Protein AF-A0A522RAG9-F1 (afdb_monomer)

Mean predicted aligned error: 16.6 Å

Foldseek 3Di:
DVQLLVLVVPDPALVSSQVSCVVQLWAWACDPHLTWTQHLQLDIDDSVVVNPDPPDDPVNVCVRNCVPPNSVNGHHSVVRSVVSPVVNVVVVVVVVVVVLVVVVVVLVVVLVVVVVVLVVVVVVLVVVLVVVVVVLVVVLVVVVVVLVVVLVVVVVVVVVVCVVPPDDDPVNVCCVVVVVVVVVVVVVVVVVVVSVVVSVVVVVVSVVVSVVVVVVSVVVSVVVVVVSVVVSVVSVVVSVVVVVVSVVVVVVVVVVVVCVVPPDDPPPPPPPDPPDDDDPCVVVVCPPVDPPPPVVVVVVPPDDDDDDDDDDDDDDDDDDDDDDDDDDDDDDDDDDDDDDDDDDDDDD

Solvent-accessible surface area (backbone atoms only — not comparable to full-atom values): 20912 Å² total; per-residue (Å²): 99,70,67,57,36,49,39,55,74,71,31,93,44,54,69,54,30,51,50,47,36,45,73,76,42,35,38,74,17,20,62,103,46,69,59,28,32,26,35,54,85,53,49,80,42,55,50,72,80,38,37,87,48,95,85,67,49,71,66,55,57,45,64,54,34,49,78,82,55,43,64,85,80,40,43,44,51,70,54,33,34,50,52,28,49,49,53,47,52,51,50,53,51,49,52,52,50,50,55,49,54,52,54,51,51,52,51,49,54,57,49,50,52,57,50,50,53,54,50,52,53,51,49,54,50,52,51,49,54,51,49,54,51,52,50,53,51,51,51,52,51,49,52,53,50,50,54,53,49,53,52,52,51,51,53,50,51,55,50,50,54,50,63,71,69,50,67,63,70,68,59,41,51,52,26,56,79,71,43,51,52,58,54,54,50,52,51,49,51,53,51,51,53,50,53,49,51,50,53,53,49,53,51,50,51,51,52,51,52,52,50,51,54,48,52,52,52,49,53,53,53,50,53,54,51,51,50,54,52,50,50,54,55,51,49,54,55,50,53,53,51,52,53,51,50,53,52,52,48,50,55,48,51,53,52,50,61,70,41,75,80,45,98,60,76,80,74,78,77,63,80,79,72,72,88,78,73,78,80,70,57,64,70,63,66,54,71,78,61,62,88,81,64,67,73,71,66,67,72,73,76,78,80,80,83,92,83,82,83,88,82,90,81,90,84,78,92,84,84,94,83,84,84,87,82,89,81,82,96,80,87,78,84,93,86,86,88,83,91,85,87,88,90,88,79,93,87,137

pLDDT: mean 80.04, std 19.35, range [36.06, 98.0]

Radius of gyration: 50.01 Å; Cα contacts (8 Å, |Δi|>4): 137; chains: 1; bounding box: 116×69×127 Å

Sequence (348 aa):
MVMVTQAWRQSDNARSFVRALEAMGYVLATGKRPYVLVDMYGMMNALPKMIDDRSVRTNDIRAFLERDFPAEQLPRVEEARALAADLRKAREQFAKAQGQAEAVARLEAMQQRRRAELLAAQEQQRTRHRQERAELERERLAARRAQKAGYLAQVKAVRAARLEARPRGLAAFLGRVTGVSLVIGKLHRHRDARAWRAFAADRQALALAQKQAALSLQRRQEVQGLDAARQLKALGKVEVRERQALEVRRVREQRIIGRSGHDRMPSLTLELKPKGRSASVRRAKDRYRDRSGSEEREEGRGRRSPRGKTRYAEKGTRPAAGVAGRGPARGALEQASRSCRGFCARSG

Second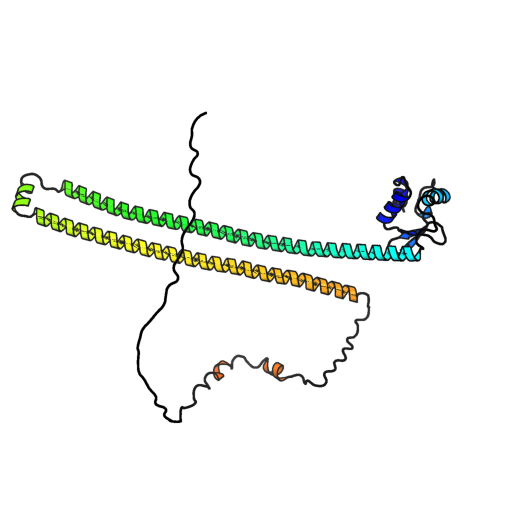ary structure (DSSP, 8-state):
-HHHHHHHHH-SSHHHHHHHHHHHT-EEEBSSSS-EEEPTT--EEEHHHH---TT--HHHHHHHHHTTS-TTTSPBHHHHHHHHHHHHHHHHHHHHHHHHHHHHHHHHHHHHHHHHHHHHHHHHHHHHHHHHHHHHHHHHHHHHHHHHHHHHHHHHHHHHHHHHT---THHHHHHHHTSHHHHHHHHHHHHHHHHHHHHHHHHHHHHHHHHHHHHHHHHHHHHHHHHHHHHHHHHHHHHHHHHHHHHHHHHHHHHHHHHTT-SS-----------S----THHHHTTSS-TTSSSTTTGGGS----------------------------------------------

Structure (mmCIF, N/CA/C/O backbone):
data_AF-A0A522RAG9-F1
#
_entry.id   AF-A0A522RAG9-F1
#
loop_
_atom_site.group_PDB
_atom_site.id
_atom_site.type_symbol
_atom_site.label_atom_id
_atom_site.label_alt_id
_atom_site.label_comp_id
_atom_site.label_asym_id
_atom_site.label_entity_id
_atom_site.label_seq_id
_atom_site.pdbx_PDB_ins_code
_atom_site.Cartn_x
_atom_site.Cartn_y
_atom_site.Cartn_z
_atom_site.occupancy
_atom_site.B_iso_or_equiv
_atom_site.auth_seq_id
_atom_site.auth_comp_id
_atom_site.auth_asym_id
_atom_site.auth_atom_id
_atom_site.pdbx_PDB_model_num
ATOM 1 N N . MET A 1 1 ? 45.458 15.773 -36.860 1.00 54.75 1 MET A N 1
ATOM 2 C CA . MET A 1 1 ? 46.884 15.495 -37.135 1.00 54.75 1 MET A CA 1
ATOM 3 C C . MET A 1 1 ? 47.671 15.245 -35.849 1.00 54.75 1 MET A C 1
ATOM 5 O O . MET A 1 1 ? 48.295 14.206 -35.747 1.00 54.75 1 MET A O 1
ATOM 9 N N . VAL A 1 2 ? 47.491 16.063 -34.803 1.00 64.12 2 VAL A N 1
ATOM 10 C CA . VAL A 1 2 ? 48.167 15.935 -33.487 1.00 64.12 2 VAL A CA 1
ATOM 11 C C . VAL A 1 2 ? 48.023 14.566 -32.780 1.00 64.12 2 VAL A C 1
ATOM 13 O O . VAL A 1 2 ? 48.943 14.139 -32.089 1.00 64.12 2 VAL A O 1
ATOM 16 N N . MET A 1 3 ? 46.909 13.848 -32.964 1.00 78.06 3 MET A N 1
ATOM 17 C CA . MET A 1 3 ? 46.624 12.597 -32.233 1.00 78.06 3 MET A CA 1
ATOM 18 C C . MET A 1 3 ? 47.517 11.410 -32.638 1.00 78.06 3 MET A C 1
ATOM 20 O O . MET A 1 3 ? 47.910 10.620 -31.786 1.00 78.06 3 MET A O 1
ATOM 24 N N . VAL A 1 4 ? 47.882 11.292 -33.922 1.00 82.12 4 VAL A N 1
ATOM 25 C CA . VAL A 1 4 ? 48.755 10.198 -34.396 1.00 82.12 4 VAL A CA 1
ATOM 26 C C . VAL A 1 4 ? 50.199 10.432 -33.951 1.00 82.12 4 VAL A C 1
ATOM 28 O O . VAL A 1 4 ? 50.864 9.497 -33.514 1.00 82.12 4 VAL A O 1
ATOM 31 N N . THR A 1 5 ? 50.649 11.688 -33.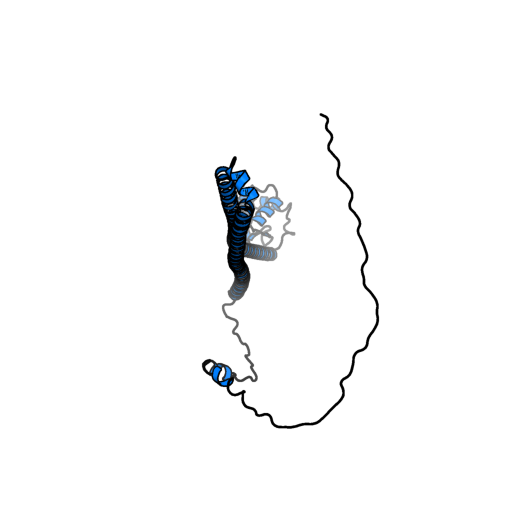958 1.00 84.44 5 THR A N 1
ATOM 32 C CA . THR A 1 5 ? 51.943 12.091 -33.391 1.00 84.44 5 THR A CA 1
ATOM 33 C C . THR A 1 5 ? 52.016 11.814 -31.884 1.00 84.44 5 THR A C 1
ATOM 35 O O . THR A 1 5 ? 53.034 11.335 -31.394 1.00 84.44 5 THR A O 1
ATOM 38 N N . GLN A 1 6 ? 50.938 12.058 -31.128 1.00 84.69 6 GLN A N 1
ATOM 39 C CA . GLN A 1 6 ? 50.891 11.719 -29.698 1.00 84.69 6 GLN A CA 1
ATOM 40 C C . GLN A 1 6 ? 50.952 10.209 -29.455 1.00 84.69 6 GLN A C 1
ATOM 42 O O . GLN A 1 6 ? 51.721 9.774 -28.602 1.00 84.69 6 GLN A O 1
ATOM 47 N N . ALA A 1 7 ? 50.208 9.415 -30.229 1.00 85.94 7 ALA A N 1
ATOM 48 C CA . ALA A 1 7 ? 50.268 7.959 -30.139 1.00 85.94 7 ALA A CA 1
ATOM 49 C C . ALA A 1 7 ? 51.669 7.416 -30.455 1.00 85.94 7 ALA A C 1
ATOM 51 O O . ALA A 1 7 ? 52.112 6.491 -29.787 1.00 85.94 7 ALA A O 1
ATOM 52 N N . TRP A 1 8 ? 52.378 8.027 -31.412 1.00 85.25 8 TRP A N 1
ATOM 53 C CA . TRP A 1 8 ? 53.762 7.683 -31.760 1.00 85.25 8 TRP A CA 1
ATOM 54 C C . TRP A 1 8 ? 54.744 7.974 -30.620 1.00 85.25 8 TRP A C 1
ATOM 56 O O . TRP A 1 8 ? 55.610 7.160 -30.318 1.00 85.25 8 TRP A O 1
ATOM 66 N N . ARG A 1 9 ? 54.591 9.119 -29.944 1.00 85.25 9 ARG A N 1
ATOM 67 C CA . ARG A 1 9 ? 55.452 9.508 -28.813 1.00 85.25 9 ARG A CA 1
ATOM 68 C C . ARG A 1 9 ? 55.192 8.700 -27.540 1.00 85.25 9 ARG A C 1
ATOM 70 O O . ARG A 1 9 ? 56.081 8.602 -26.705 1.00 85.25 9 ARG A O 1
ATOM 77 N N . GLN A 1 10 ? 53.975 8.187 -27.368 1.00 85.44 10 GLN A N 1
ATOM 78 C CA . GLN A 1 10 ? 53.568 7.399 -26.198 1.00 85.44 10 GLN A CA 1
ATOM 79 C C . GLN A 1 10 ? 53.800 5.894 -26.372 1.00 85.44 10 GLN A C 1
ATOM 81 O O . GLN A 1 10 ? 53.692 5.143 -25.406 1.00 85.44 10 GLN A O 1
ATOM 86 N N . SER A 1 11 ? 54.057 5.430 -27.594 1.00 85.44 11 SER A N 1
ATOM 87 C CA . SER A 1 11 ? 54.249 4.015 -27.874 1.00 85.44 11 SER A CA 1
ATOM 88 C C . SER A 1 11 ? 55.714 3.610 -27.756 1.00 85.44 11 SER A C 1
ATOM 90 O O . SER A 1 11 ? 56.528 3.986 -28.594 1.00 85.44 11 SER A O 1
ATOM 92 N N . ASP A 1 12 ? 56.020 2.761 -26.779 1.00 83.25 12 ASP A N 1
ATOM 93 C CA . ASP A 1 12 ? 57.369 2.205 -26.609 1.00 83.25 12 ASP A CA 1
ATOM 94 C C . ASP A 1 12 ? 57.687 1.069 -27.600 1.00 83.25 12 ASP A C 1
ATOM 96 O O . ASP A 1 12 ? 58.850 0.726 -27.809 1.00 83.25 12 ASP A O 1
ATOM 100 N N . ASN A 1 13 ? 56.662 0.452 -28.206 1.00 87.75 13 ASN A N 1
ATOM 101 C CA . ASN A 1 13 ? 56.817 -0.679 -29.119 1.00 87.75 13 ASN A CA 1
ATOM 102 C C . ASN A 1 13 ? 55.814 -0.624 -30.289 1.00 87.75 13 ASN A C 1
ATOM 104 O O . ASN A 1 13 ? 54.735 -0.038 -30.176 1.00 87.75 13 ASN A O 1
ATOM 108 N N . ALA A 1 14 ? 56.119 -1.277 -31.413 1.00 84.62 14 ALA A N 1
ATOM 109 C CA . ALA A 1 14 ? 55.285 -1.209 -32.616 1.00 84.62 14 ALA A CA 1
ATOM 110 C C . ALA A 1 14 ? 53.867 -1.763 -32.383 1.00 84.62 14 ALA A C 1
ATOM 112 O O . ALA A 1 14 ? 52.885 -1.200 -32.868 1.00 84.62 14 ALA A O 1
ATOM 113 N N . ARG A 1 15 ? 53.718 -2.801 -31.552 1.00 86.62 15 ARG A N 1
ATOM 114 C CA . ARG A 1 15 ? 52.398 -3.327 -31.149 1.00 86.62 15 ARG A CA 1
ATOM 115 C C . ARG A 1 15 ? 51.568 -2.353 -30.312 1.00 86.62 15 ARG A C 1
ATOM 117 O O . ARG A 1 15 ? 50.350 -2.312 -30.480 1.00 86.62 15 ARG A O 1
ATOM 124 N N . SER A 1 16 ? 52.184 -1.592 -29.403 1.00 88.44 16 SER A N 1
ATOM 125 C CA . SER A 1 16 ? 51.448 -0.601 -28.604 1.00 88.44 16 SER A CA 1
ATOM 126 C C . SER A 1 16 ? 51.038 0.594 -29.461 1.00 88.44 16 SER A C 1
ATOM 128 O O . SER A 1 16 ? 49.918 1.081 -29.312 1.00 88.44 16 SER A O 1
ATOM 130 N N . PHE A 1 17 ? 51.874 0.977 -30.431 1.00 88.94 17 PHE A N 1
ATOM 131 C CA . PHE A 1 17 ? 51.535 1.983 -31.434 1.00 88.94 17 PHE A CA 1
ATOM 132 C C . PHE A 1 17 ? 50.325 1.570 -32.283 1.00 88.94 17 PHE A C 1
ATOM 134 O O . PHE A 1 17 ? 49.358 2.323 -32.387 1.00 88.94 17 PHE A O 1
ATOM 141 N N . VAL A 1 18 ? 50.325 0.351 -32.837 1.00 89.06 18 VAL A N 1
ATOM 142 C CA . VAL A 1 18 ? 49.204 -0.160 -33.648 1.00 89.06 18 VAL A CA 1
ATOM 143 C C . VAL A 1 18 ? 47.920 -0.270 -32.825 1.00 89.06 18 VAL A C 1
ATOM 145 O O . VAL A 1 18 ? 46.868 0.161 -33.285 1.00 89.06 18 VAL A O 1
ATOM 148 N N . ARG A 1 19 ? 47.992 -0.729 -31.571 1.00 89.25 19 ARG A N 1
ATOM 149 C CA . ARG A 1 19 ? 46.824 -0.741 -30.673 1.00 89.25 19 ARG A CA 1
ATOM 150 C C . ARG A 1 19 ? 46.279 0.654 -30.375 1.00 89.25 19 ARG A C 1
ATOM 152 O O . ARG A 1 19 ? 45.065 0.835 -30.316 1.00 89.25 19 ARG A O 1
ATOM 159 N N . ALA A 1 20 ? 47.152 1.642 -30.188 1.00 89.25 20 ALA A N 1
ATOM 160 C CA . ALA A 1 20 ? 46.732 3.028 -30.012 1.00 89.25 20 ALA A CA 1
ATOM 161 C C . ALA A 1 20 ? 46.053 3.565 -31.286 1.00 89.25 20 ALA A C 1
ATOM 163 O O . ALA A 1 20 ? 45.016 4.224 -31.199 1.00 89.25 20 ALA A O 1
ATOM 164 N N . LEU A 1 21 ? 46.580 3.227 -32.468 1.00 88.06 21 LEU A N 1
ATOM 165 C CA . LEU A 1 21 ? 45.960 3.546 -33.758 1.00 88.06 21 LEU A CA 1
ATOM 166 C C . LEU A 1 21 ? 44.572 2.904 -33.908 1.00 88.06 21 LEU A C 1
ATOM 168 O O . LEU A 1 21 ? 43.622 3.605 -34.258 1.00 88.06 21 LEU A O 1
ATOM 172 N N . GLU A 1 22 ? 44.425 1.623 -33.568 1.00 87.25 22 GLU A N 1
ATOM 173 C CA . GLU A 1 22 ? 43.144 0.901 -33.586 1.00 87.25 22 GLU A CA 1
ATOM 174 C C . GLU A 1 22 ? 42.122 1.508 -32.614 1.00 87.25 22 GLU A C 1
ATOM 176 O O . GLU A 1 22 ? 40.950 1.691 -32.961 1.00 87.25 22 GLU A O 1
ATOM 181 N N . ALA A 1 23 ? 42.559 1.888 -31.408 1.00 85.06 23 ALA A N 1
ATOM 182 C CA . ALA A 1 23 ? 41.713 2.565 -30.428 1.00 85.06 23 ALA A CA 1
ATOM 183 C C . ALA A 1 23 ? 41.183 3.904 -30.972 1.00 85.06 23 ALA A C 1
ATOM 185 O O . ALA A 1 23 ? 39.996 4.208 -30.827 1.00 85.06 23 ALA A O 1
ATOM 186 N N . MET A 1 24 ? 42.034 4.653 -31.679 1.00 84.19 24 MET A N 1
ATOM 187 C CA . MET A 1 24 ? 41.668 5.895 -32.368 1.00 84.19 24 MET A CA 1
ATOM 188 C C . MET A 1 24 ? 40.832 5.679 -33.641 1.00 84.19 24 MET A C 1
ATOM 190 O O . MET A 1 24 ? 40.279 6.643 -34.164 1.00 84.19 24 MET A O 1
ATOM 194 N N . GLY A 1 25 ? 40.684 4.436 -34.114 1.00 82.69 25 GLY A N 1
ATOM 195 C CA . GLY A 1 25 ? 39.875 4.087 -35.284 1.00 82.69 25 GLY A CA 1
ATOM 196 C C . GLY A 1 25 ? 40.638 4.013 -36.609 1.00 82.69 25 GLY A C 1
ATOM 197 O O . GLY A 1 25 ? 40.004 3.970 -37.660 1.00 82.69 25 GLY A O 1
ATOM 198 N N . TYR A 1 26 ? 41.970 3.979 -36.576 1.00 88.81 26 TYR A N 1
ATOM 199 C CA . TYR A 1 26 ? 42.795 3.739 -37.757 1.00 88.81 26 TYR A CA 1
ATOM 200 C C . TYR A 1 26 ? 43.137 2.256 -37.894 1.00 88.81 26 TYR A C 1
ATOM 202 O O . TYR A 1 26 ? 43.456 1.588 -36.914 1.00 88.81 26 TYR A O 1
ATOM 210 N N . VAL A 1 27 ? 43.130 1.761 -39.128 1.00 88.94 27 VAL A N 1
ATOM 211 C CA . VAL A 1 27 ? 43.582 0.412 -39.481 1.00 88.94 27 VAL A CA 1
ATOM 212 C C . VAL A 1 27 ? 44.870 0.528 -40.289 1.00 88.94 27 VAL A C 1
ATOM 214 O O . VAL A 1 27 ? 44.923 1.262 -41.281 1.00 88.94 27 VAL A O 1
ATOM 217 N N . LEU A 1 28 ? 45.916 -0.180 -39.860 1.00 89.94 28 LEU A N 1
ATOM 218 C CA . LEU A 1 28 ? 47.178 -0.254 -40.594 1.00 89.94 28 LEU A CA 1
ATOM 219 C C . LEU A 1 28 ? 47.021 -1.191 -41.799 1.00 89.94 28 LEU A C 1
ATOM 221 O O . LEU A 1 28 ? 46.569 -2.324 -41.655 1.00 89.94 28 LEU A O 1
ATOM 225 N N . ALA A 1 29 ? 47.391 -0.707 -42.981 1.00 88.62 29 ALA A N 1
ATOM 226 C CA . ALA A 1 29 ? 47.208 -1.400 -44.249 1.00 88.62 29 ALA A CA 1
ATOM 227 C C . ALA A 1 29 ? 48.407 -1.209 -45.184 1.00 88.62 29 ALA A C 1
ATOM 229 O O . ALA A 1 29 ? 49.202 -0.275 -45.037 1.00 88.62 29 ALA A O 1
ATOM 230 N N . THR A 1 30 ? 48.491 -2.062 -46.200 1.00 87.81 30 THR A N 1
ATOM 231 C CA . THR A 1 30 ? 49.497 -1.984 -47.269 1.00 87.81 30 THR A CA 1
ATOM 232 C C . THR A 1 30 ? 48.881 -1.527 -48.584 1.00 87.81 30 THR A C 1
ATOM 234 O O . THR A 1 30 ? 47.731 -1.840 -48.895 1.00 87.81 30 THR A O 1
ATOM 237 N N . GLY A 1 31 ? 49.642 -0.768 -49.381 1.00 80.50 31 GLY A N 1
ATOM 238 C CA . GLY A 1 31 ? 49.215 -0.277 -50.695 1.00 80.50 31 GLY A CA 1
ATOM 239 C C . GLY A 1 31 ? 50.399 0.116 -51.582 1.00 80.50 31 GLY A C 1
ATOM 240 O O . GLY A 1 31 ? 51.465 -0.482 -51.502 1.00 80.50 31 GLY A O 1
ATOM 241 N N . LYS A 1 32 ? 50.257 1.175 -52.399 1.00 78.19 32 LYS A N 1
ATOM 242 C CA . LYS A 1 32 ? 51.367 1.719 -53.224 1.00 78.19 32 LYS A CA 1
ATOM 243 C C . LYS A 1 32 ? 52.578 2.168 -52.382 1.00 78.19 32 LYS A C 1
ATOM 245 O O . LYS A 1 32 ? 53.680 2.316 -52.898 1.00 78.19 32 LYS A O 1
ATOM 250 N N . ARG A 1 33 ? 52.360 2.421 -51.089 1.00 78.12 33 ARG A N 1
ATOM 251 C CA . ARG A 1 33 ? 53.387 2.662 -50.069 1.00 78.12 33 ARG A CA 1
ATOM 252 C C . ARG A 1 33 ? 53.306 1.534 -49.027 1.00 78.12 33 ARG A C 1
ATOM 254 O O . ARG A 1 33 ? 52.197 1.057 -48.785 1.00 78.12 33 ARG A O 1
ATOM 261 N N . PRO A 1 34 ? 54.431 1.142 -48.397 1.00 79.12 34 PRO A N 1
ATOM 262 C CA . PRO A 1 34 ? 54.483 -0.034 -47.522 1.00 79.12 34 PRO A CA 1
ATOM 263 C C . PRO A 1 34 ? 53.594 0.087 -46.276 1.00 79.12 34 PRO A C 1
ATOM 265 O O . PRO A 1 34 ? 53.033 -0.911 -45.850 1.00 79.12 34 PRO A O 1
ATOM 268 N N . TYR A 1 35 ? 53.403 1.300 -45.743 1.00 84.75 35 TYR A N 1
ATOM 269 C CA . TYR A 1 35 ? 52.540 1.552 -44.586 1.00 84.75 35 TYR A CA 1
ATOM 270 C C . TYR A 1 35 ? 51.565 2.697 -44.868 1.00 84.75 35 TYR A C 1
ATOM 272 O O . TYR A 1 35 ? 51.965 3.842 -45.113 1.00 84.75 35 TYR A O 1
ATOM 280 N N . VAL A 1 36 ? 50.274 2.378 -44.839 1.00 87.62 36 VAL A N 1
ATOM 281 C CA . VAL A 1 36 ? 49.153 3.297 -45.061 1.00 87.62 36 VAL A CA 1
ATOM 282 C C . VAL A 1 36 ? 48.163 3.140 -43.910 1.00 87.62 36 VAL A C 1
ATOM 284 O O . VAL A 1 36 ? 47.926 2.031 -43.443 1.00 87.62 36 VAL A O 1
ATOM 287 N N . LEU A 1 37 ? 47.576 4.244 -43.453 1.00 88.75 37 LEU A N 1
ATOM 288 C CA . LEU A 1 37 ? 46.480 4.217 -42.490 1.00 88.75 37 LEU A CA 1
ATOM 289 C C . LEU A 1 37 ? 45.154 4.399 -43.217 1.00 88.75 37 LEU A C 1
ATOM 291 O O . LEU A 1 37 ? 44.993 5.328 -44.013 1.00 88.75 37 LEU A O 1
ATOM 295 N N . VAL A 1 38 ? 44.201 3.526 -42.920 1.00 89.62 38 VAL A N 1
ATOM 296 C CA . VAL A 1 38 ? 42.806 3.668 -43.331 1.00 89.62 38 VAL A CA 1
ATOM 297 C C . VAL A 1 38 ? 42.019 4.168 -42.125 1.00 89.62 38 VAL A C 1
ATOM 299 O O . VAL A 1 38 ? 42.027 3.539 -41.073 1.00 89.62 38 VAL A O 1
ATOM 302 N N . ASP A 1 39 ? 41.373 5.321 -42.264 1.00 88.25 39 ASP A N 1
ATOM 303 C CA . ASP A 1 39 ? 40.479 5.878 -41.239 1.00 88.25 39 ASP A CA 1
ATOM 304 C C . ASP A 1 39 ? 39.118 5.146 -41.227 1.00 88.25 39 ASP A C 1
ATOM 306 O O . ASP A 1 39 ? 38.755 4.469 -42.191 1.00 88.25 39 ASP A O 1
ATOM 310 N N . MET A 1 40 ? 38.310 5.347 -40.185 1.00 82.00 40 MET A N 1
ATOM 311 C CA . MET A 1 40 ? 36.951 4.809 -40.017 1.00 82.00 40 MET A CA 1
ATOM 312 C C . MET A 1 40 ? 36.008 5.133 -41.190 1.00 82.00 40 MET A C 1
ATOM 314 O O . MET A 1 40 ? 35.000 4.454 -41.397 1.00 82.00 40 MET A O 1
ATOM 318 N N . TYR A 1 41 ? 36.320 6.184 -41.954 1.00 82.44 41 TYR A N 1
ATOM 319 C CA . TYR A 1 41 ? 35.581 6.614 -43.143 1.00 82.44 41 TYR A CA 1
ATOM 320 C C . TYR A 1 41 ? 36.139 6.040 -44.459 1.00 82.44 41 TYR A C 1
ATOM 322 O O . TYR A 1 41 ? 35.624 6.352 -45.530 1.00 82.44 41 TYR A O 1
ATOM 330 N N . GLY A 1 42 ? 37.180 5.203 -44.405 1.00 81.06 42 GLY A N 1
ATOM 331 C CA . GLY A 1 42 ? 37.802 4.562 -45.571 1.00 81.06 42 GLY A CA 1
ATOM 332 C C . GLY A 1 42 ? 38.824 5.431 -46.316 1.00 81.06 42 GLY A C 1
ATOM 333 O O . GLY A 1 42 ? 39.346 5.022 -47.364 1.00 81.06 42 GLY A O 1
ATOM 334 N N . MET A 1 43 ? 39.128 6.618 -45.784 1.00 86.19 43 MET A N 1
ATOM 335 C CA . MET A 1 43 ? 40.140 7.518 -46.333 1.00 86.19 43 MET A CA 1
ATOM 336 C C . MET A 1 43 ? 41.540 6.969 -46.074 1.00 86.19 43 MET A C 1
ATOM 338 O O . MET A 1 43 ? 41.863 6.565 -44.959 1.00 86.19 43 MET A O 1
ATOM 342 N N . MET A 1 44 ? 42.365 6.963 -47.121 1.00 85.69 44 MET A N 1
ATOM 343 C CA . MET A 1 44 ? 43.757 6.533 -47.042 1.00 85.69 44 MET A CA 1
ATOM 344 C C . MET A 1 44 ? 44.639 7.728 -46.725 1.00 85.69 44 MET A C 1
ATOM 346 O O . MET A 1 44 ? 44.707 8.674 -47.511 1.00 85.69 44 MET A O 1
ATOM 350 N N . ASN A 1 45 ? 45.372 7.646 -45.626 1.00 85.94 45 ASN A N 1
ATOM 351 C CA . ASN A 1 45 ? 46.363 8.636 -45.252 1.00 85.94 45 ASN A CA 1
ATOM 352 C C . ASN A 1 45 ? 47.739 7.976 -45.160 1.00 85.94 45 ASN A C 1
ATOM 354 O O . ASN A 1 45 ? 47.901 6.877 -44.632 1.00 85.94 45 ASN A O 1
ATOM 358 N N . ALA A 1 46 ? 48.754 8.647 -45.701 1.00 84.75 46 ALA A N 1
ATOM 359 C CA . ALA A 1 46 ? 50.125 8.174 -45.578 1.00 84.75 46 ALA A CA 1
ATOM 360 C C . ALA A 1 46 ? 50.610 8.395 -44.140 1.00 84.75 46 ALA A C 1
ATOM 362 O O . ALA A 1 46 ? 50.575 9.525 -43.652 1.00 84.75 46 ALA A O 1
ATOM 363 N N . LEU A 1 47 ? 51.108 7.336 -43.500 1.00 81.44 47 LEU A N 1
ATOM 364 C CA . LEU A 1 47 ? 51.564 7.367 -42.109 1.00 81.44 47 LEU A CA 1
ATOM 365 C C . LEU A 1 47 ? 52.611 8.475 -41.833 1.00 81.44 47 LEU A C 1
ATOM 367 O O . LEU A 1 47 ? 52.402 9.242 -40.895 1.00 81.44 47 LEU A O 1
ATOM 371 N N . PRO A 1 48 ? 53.643 8.693 -42.681 1.00 83.31 48 PRO A N 1
ATOM 372 C CA . PRO A 1 48 ? 54.616 9.770 -42.459 1.00 83.31 48 PRO A CA 1
ATOM 373 C C . PRO A 1 48 ? 54.036 11.184 -42.585 1.00 83.31 48 PRO A C 1
ATOM 375 O O . PRO A 1 48 ? 54.626 12.129 -42.087 1.00 83.31 48 PRO A O 1
ATOM 378 N N . LYS A 1 49 ? 52.893 11.351 -43.266 1.00 82.38 49 LYS A N 1
ATOM 379 C CA . LYS A 1 49 ? 52.225 12.654 -43.399 1.00 82.38 49 LYS A CA 1
ATOM 380 C C . LYS A 1 49 ? 51.376 12.985 -42.169 1.00 82.38 49 LYS A C 1
ATOM 382 O O . LYS A 1 49 ? 50.996 14.130 -42.005 1.00 82.38 49 LYS A O 1
ATOM 387 N N . MET A 1 50 ? 51.032 11.993 -41.348 1.00 80.69 50 MET A N 1
ATOM 388 C CA . MET A 1 50 ? 50.220 12.185 -40.141 1.00 80.69 50 MET A CA 1
ATOM 389 C C . MET A 1 50 ? 51.055 12.381 -38.874 1.00 80.69 50 MET A C 1
ATOM 391 O O . MET A 1 50 ? 50.504 12.794 -37.858 1.00 80.69 50 MET A O 1
ATOM 395 N N . ILE A 1 51 ? 52.349 12.063 -38.936 1.00 83.00 51 ILE A N 1
ATOM 396 C CA . ILE A 1 51 ? 53.306 12.271 -37.854 1.00 83.00 51 ILE A CA 1
ATOM 397 C C . ILE A 1 51 ? 54.013 13.599 -38.137 1.00 83.00 51 ILE A C 1
ATOM 399 O O . ILE A 1 51 ? 54.939 13.663 -38.939 1.00 83.00 51 ILE A O 1
ATOM 403 N N . ASP A 1 52 ? 53.560 14.664 -37.480 1.00 74.31 52 ASP A N 1
ATOM 404 C CA . ASP A 1 52 ? 54.103 16.025 -37.635 1.00 74.31 52 ASP A CA 1
ATOM 405 C C . ASP A 1 52 ? 55.423 16.238 -36.852 1.00 74.31 52 ASP A C 1
ATOM 407 O O . ASP A 1 52 ? 55.686 17.325 -36.337 1.00 74.31 52 ASP A O 1
ATOM 411 N N . ASP A 1 53 ? 56.265 15.206 -36.740 1.00 76.31 53 ASP A N 1
ATOM 412 C CA . ASP A 1 53 ? 57.565 15.282 -36.067 1.00 76.31 53 ASP A CA 1
ATOM 413 C C . ASP A 1 53 ? 58.701 15.392 -37.087 1.00 76.31 53 ASP A C 1
ATOM 415 O O . ASP A 1 53 ? 58.998 14.465 -37.837 1.00 76.31 53 ASP A O 1
ATOM 419 N N . ARG A 1 54 ? 59.391 16.541 -37.082 1.00 67.69 54 ARG A N 1
ATOM 420 C CA . ARG A 1 54 ? 60.497 16.850 -38.011 1.00 67.69 54 ARG A CA 1
ATOM 421 C C . ARG A 1 54 ? 61.707 15.913 -37.853 1.00 67.69 54 ARG A C 1
ATOM 423 O O . ARG A 1 54 ? 62.564 15.874 -38.733 1.00 67.69 54 ARG A O 1
ATOM 430 N N . SER A 1 55 ? 61.783 15.186 -36.739 1.00 71.06 55 SER A N 1
ATOM 431 C CA . SER A 1 55 ? 62.837 14.220 -36.414 1.00 71.06 55 SER A CA 1
ATOM 432 C C . SER A 1 55 ? 62.593 12.820 -36.979 1.00 71.06 55 SER A C 1
ATOM 434 O O . SER A 1 55 ? 63.548 12.057 -37.083 1.00 71.06 55 SER A O 1
ATOM 436 N N . VAL A 1 56 ? 61.359 12.470 -37.353 1.00 76.25 56 VAL A N 1
ATOM 437 C CA . VAL A 1 56 ? 61.002 11.107 -37.763 1.00 76.25 56 VAL A CA 1
ATOM 438 C C . VAL A 1 56 ? 61.050 11.002 -39.283 1.00 76.25 56 VAL A C 1
ATOM 440 O O . VAL A 1 56 ? 60.245 11.611 -39.991 1.00 76.25 56 VAL A O 1
ATOM 443 N N . ARG A 1 57 ? 61.998 10.224 -39.818 1.00 78.69 57 ARG A N 1
ATOM 444 C CA . ARG A 1 57 ? 62.087 9.984 -41.264 1.00 78.69 57 ARG 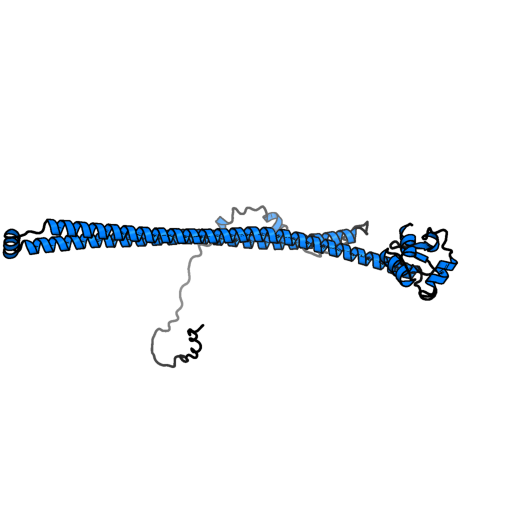A CA 1
ATOM 445 C C . ARG A 1 57 ? 61.273 8.754 -41.653 1.00 78.69 57 ARG A C 1
ATOM 447 O O . ARG A 1 57 ? 61.057 7.834 -40.870 1.00 78.69 57 ARG A O 1
ATOM 454 N N . THR A 1 58 ? 60.869 8.696 -42.922 1.00 78.81 58 THR A N 1
ATOM 455 C CA . THR A 1 58 ? 60.104 7.559 -43.479 1.00 78.81 58 THR A CA 1
ATOM 456 C C . THR A 1 58 ? 60.818 6.210 -43.285 1.00 78.81 58 THR A C 1
ATOM 458 O O . THR A 1 58 ? 60.157 5.187 -43.120 1.00 78.81 58 THR A O 1
ATOM 461 N N . ASN A 1 59 ? 62.155 6.208 -43.269 1.00 80.12 59 ASN A N 1
ATOM 462 C CA . ASN A 1 59 ? 62.962 5.004 -43.052 1.00 80.12 59 ASN A CA 1
ATOM 463 C C . ASN A 1 59 ? 62.898 4.512 -41.600 1.00 80.12 59 ASN A C 1
ATOM 465 O O . ASN A 1 59 ? 62.866 3.306 -41.378 1.00 80.12 59 ASN A O 1
ATOM 469 N N . ASP A 1 60 ? 62.806 5.428 -40.635 1.00 82.38 60 ASP A N 1
ATOM 470 C CA . ASP A 1 60 ? 62.757 5.097 -39.207 1.00 82.38 60 ASP A CA 1
ATOM 471 C C . ASP A 1 60 ? 61.410 4.455 -38.856 1.00 82.38 60 ASP A C 1
ATOM 473 O O . ASP A 1 60 ? 61.352 3.453 -38.149 1.00 82.38 60 ASP A O 1
ATOM 477 N N . ILE A 1 61 ? 60.323 4.967 -39.447 1.00 81.31 61 ILE A N 1
ATOM 478 C CA . ILE A 1 61 ? 58.976 4.385 -39.323 1.00 81.31 61 ILE A CA 1
ATOM 479 C C . ILE A 1 61 ? 58.939 2.974 -39.918 1.00 81.31 61 ILE A C 1
ATOM 481 O O . ILE A 1 61 ? 58.327 2.072 -39.346 1.00 81.31 61 ILE A O 1
ATOM 485 N N . ARG A 1 62 ? 59.605 2.773 -41.061 1.00 82.31 62 ARG A N 1
ATOM 486 C CA . ARG A 1 62 ? 59.696 1.460 -41.701 1.00 82.31 62 ARG A CA 1
ATOM 487 C C . ARG A 1 62 ? 60.473 0.476 -40.830 1.00 82.31 62 ARG A C 1
ATOM 489 O O . ARG A 1 62 ? 59.938 -0.580 -40.532 1.00 82.31 62 ARG A O 1
ATOM 496 N N . ALA A 1 63 ? 61.663 0.848 -40.359 1.00 83.19 63 ALA A N 1
ATOM 497 C CA . ALA A 1 63 ? 62.481 -0.005 -39.497 1.00 83.19 63 ALA A CA 1
ATOM 498 C C . ALA A 1 63 ? 61.787 -0.349 -38.165 1.00 83.19 63 ALA A C 1
ATOM 500 O O . ALA A 1 63 ? 61.959 -1.449 -37.643 1.00 83.19 63 ALA A O 1
ATOM 501 N N . PHE A 1 64 ? 60.985 0.574 -37.627 1.00 84.00 64 PHE A N 1
ATOM 502 C CA . PHE A 1 64 ? 60.212 0.357 -36.406 1.00 84.00 64 PHE A CA 1
ATOM 503 C C . PHE A 1 64 ? 59.063 -0.642 -36.606 1.00 84.00 64 PHE A C 1
ATOM 505 O O . PHE A 1 64 ? 58.892 -1.547 -35.792 1.00 84.00 64 PHE A O 1
ATOM 512 N N . LEU A 1 65 ? 58.295 -0.511 -37.695 1.00 83.12 65 LEU A N 1
ATOM 513 C CA . LEU A 1 65 ? 57.135 -1.368 -37.962 1.00 83.12 65 LEU A CA 1
ATOM 514 C C . LEU A 1 65 ? 57.503 -2.726 -38.567 1.00 83.12 65 LEU A C 1
ATOM 516 O O . LEU A 1 65 ? 56.817 -3.703 -38.295 1.00 83.12 65 LEU A O 1
ATOM 520 N N . GLU A 1 66 ? 58.585 -2.822 -39.337 1.00 83.06 66 GLU A N 1
ATOM 521 C CA . GLU A 1 66 ? 58.992 -4.044 -40.048 1.00 83.06 66 GLU A CA 1
ATOM 522 C C . GLU A 1 66 ? 59.362 -5.200 -39.103 1.00 83.06 66 GLU A C 1
ATOM 524 O O . GLU A 1 66 ? 59.225 -6.361 -39.480 1.00 83.06 66 GLU A O 1
ATOM 529 N N . ARG A 1 67 ? 59.748 -4.899 -37.852 1.00 81.56 67 ARG A N 1
ATOM 530 C CA . ARG A 1 67 ? 60.092 -5.908 -36.830 1.00 81.56 67 ARG A CA 1
ATOM 531 C C . ARG A 1 67 ? 58.888 -6.715 -36.341 1.00 81.56 67 ARG A C 1
ATOM 533 O O . ARG A 1 67 ? 59.033 -7.903 -36.080 1.00 81.56 67 ARG A O 1
ATOM 540 N N . ASP A 1 68 ? 57.728 -6.071 -36.211 1.00 81.56 68 ASP A N 1
ATOM 541 C CA . ASP A 1 68 ? 56.509 -6.679 -35.655 1.00 81.56 68 ASP A CA 1
ATOM 542 C C . ASP A 1 68 ? 55.387 -6.848 -36.695 1.00 81.56 68 ASP A C 1
ATOM 544 O O . ASP A 1 68 ? 54.528 -7.712 -36.529 1.00 81.56 68 ASP A O 1
ATOM 548 N N . PHE A 1 69 ? 55.382 -6.030 -37.753 1.00 82.12 69 PHE A N 1
ATOM 549 C CA . PHE A 1 69 ? 54.364 -5.986 -38.805 1.00 82.12 69 PHE A CA 1
ATOM 550 C C . PHE A 1 69 ? 55.030 -5.865 -40.188 1.00 82.12 69 PHE A C 1
ATOM 552 O O . PHE A 1 69 ? 55.153 -4.758 -40.741 1.00 82.12 69 PHE A O 1
ATOM 559 N N . PRO A 1 70 ? 55.479 -6.991 -40.774 1.00 81.44 70 PRO A N 1
ATOM 560 C CA . PRO A 1 70 ? 56.036 -6.986 -42.117 1.00 81.44 70 PRO A CA 1
ATOM 561 C C . PRO A 1 70 ? 54.950 -6.634 -43.142 1.00 81.44 70 PRO A C 1
ATOM 563 O O . PRO A 1 70 ? 53.785 -7.017 -43.011 1.00 81.44 70 PRO A O 1
ATOM 566 N N . ALA A 1 71 ? 55.343 -5.920 -44.198 1.00 74.62 71 ALA A N 1
ATOM 567 C CA . ALA A 1 71 ? 54.425 -5.419 -45.224 1.00 74.62 71 ALA A CA 1
ATOM 568 C C . ALA A 1 71 ? 53.691 -6.526 -46.012 1.00 74.62 71 ALA A C 1
ATOM 570 O O . ALA A 1 71 ? 52.739 -6.240 -46.726 1.00 74.62 71 ALA A O 1
ATOM 571 N N . GLU A 1 72 ? 54.100 -7.787 -45.891 1.00 77.06 72 GLU A N 1
ATOM 572 C CA . GLU A 1 72 ? 53.439 -8.921 -46.551 1.00 77.06 72 GLU A CA 1
ATOM 573 C C . GLU A 1 72 ? 52.266 -9.492 -45.739 1.00 77.06 72 GLU A C 1
ATOM 575 O O . GLU A 1 72 ? 51.381 -10.125 -46.306 1.00 77.06 72 GLU A O 1
ATOM 580 N N . GLN A 1 73 ? 52.233 -9.254 -44.423 1.00 81.12 73 GLN A N 1
ATOM 581 C CA . GLN A 1 73 ? 51.216 -9.801 -43.510 1.00 81.12 73 GLN A CA 1
ATOM 582 C C . GLN A 1 73 ? 50.085 -8.814 -43.200 1.00 81.12 73 GLN A C 1
ATOM 584 O O . GLN A 1 73 ? 49.101 -9.169 -42.554 1.00 81.12 73 GLN A O 1
ATOM 589 N N . LEU A 1 74 ? 50.229 -7.561 -43.628 1.00 82.94 74 LEU A N 1
ATOM 590 C CA . LEU A 1 74 ? 49.239 -6.518 -43.400 1.00 82.94 74 LEU A CA 1
ATOM 591 C C . LEU A 1 74 ? 48.118 -6.586 -44.449 1.00 82.94 74 LEU A C 1
ATOM 593 O O . LEU A 1 74 ? 48.399 -6.817 -45.629 1.00 82.94 74 LEU A O 1
ATOM 597 N N . PRO A 1 75 ? 46.862 -6.320 -44.047 1.00 85.00 75 PRO A N 1
ATOM 598 C CA . PRO A 1 75 ? 45.721 -6.352 -44.951 1.00 85.00 75 PRO A CA 1
ATOM 599 C C . PRO A 1 75 ? 45.902 -5.342 -46.081 1.00 85.00 75 PRO A C 1
ATOM 601 O O . PRO A 1 75 ? 46.399 -4.223 -45.880 1.00 85.00 75 PRO A O 1
ATOM 604 N N . ARG A 1 76 ? 45.454 -5.719 -47.280 1.00 88.12 76 ARG A N 1
ATOM 605 C CA . ARG A 1 76 ? 45.435 -4.785 -48.412 1.00 88.12 76 ARG A CA 1
ATOM 606 C C . ARG A 1 76 ? 44.481 -3.634 -48.102 1.00 88.12 76 ARG A C 1
ATOM 608 O O . ARG A 1 76 ? 43.521 -3.797 -47.351 1.00 88.12 76 ARG A O 1
ATOM 615 N N . VAL A 1 77 ? 44.695 -2.473 -48.725 1.00 86.38 77 VAL A N 1
ATOM 616 C CA . VAL A 1 77 ? 43.824 -1.291 -48.553 1.00 86.38 77 VAL A CA 1
ATOM 617 C C . VAL A 1 77 ? 42.327 -1.629 -48.620 1.00 86.38 77 VAL A C 1
ATOM 619 O O . VAL A 1 77 ? 41.546 -1.105 -47.831 1.00 86.38 77 VAL A O 1
ATOM 622 N N . GLU A 1 78 ? 41.910 -2.472 -49.565 1.00 84.62 78 GLU A N 1
ATOM 623 C CA . GLU A 1 78 ? 40.497 -2.826 -49.756 1.00 84.62 78 GLU A CA 1
ATOM 624 C C . GLU A 1 78 ? 39.938 -3.656 -48.593 1.00 84.62 78 GLU A C 1
ATOM 626 O O . GLU A 1 78 ? 38.843 -3.374 -48.104 1.00 84.62 78 GLU A O 1
ATOM 631 N N . GLU A 1 79 ? 40.722 -4.603 -48.081 1.00 86.75 79 GLU A N 1
ATOM 632 C CA . GLU A 1 79 ? 40.386 -5.411 -46.905 1.00 86.75 79 GLU A CA 1
ATOM 633 C C . GLU A 1 79 ? 40.352 -4.544 -45.642 1.00 86.75 79 GLU A C 1
ATOM 635 O O . GLU A 1 79 ? 39.405 -4.609 -44.861 1.00 86.75 79 GLU A O 1
ATOM 640 N N . ALA A 1 80 ? 41.327 -3.647 -45.476 1.00 85.62 80 ALA A N 1
ATOM 641 C CA . ALA A 1 80 ? 41.370 -2.704 -44.362 1.00 85.62 80 ALA A CA 1
ATOM 642 C C . ALA A 1 80 ? 40.179 -1.728 -44.372 1.00 85.62 80 ALA A C 1
ATOM 644 O O . ALA A 1 80 ? 39.635 -1.396 -43.318 1.00 85.62 80 ALA A O 1
ATOM 645 N N . ARG A 1 81 ? 39.720 -1.303 -45.557 1.00 88.44 81 ARG A N 1
ATOM 646 C CA . ARG A 1 81 ? 38.486 -0.514 -45.717 1.00 88.44 81 ARG A CA 1
ATOM 647 C C . ARG A 1 81 ? 37.241 -1.304 -45.331 1.00 88.44 81 ARG A C 1
ATOM 649 O O . ARG A 1 81 ? 36.358 -0.738 -44.688 1.00 88.44 81 ARG A O 1
ATOM 656 N N . ALA A 1 82 ? 37.163 -2.582 -45.702 1.00 87.56 82 ALA A N 1
ATOM 657 C CA . ALA A 1 82 ? 36.057 -3.451 -45.307 1.00 87.56 82 ALA A CA 1
ATOM 658 C C . ALA A 1 82 ? 36.013 -3.635 -43.779 1.00 87.56 82 ALA A C 1
ATOM 660 O O . ALA A 1 82 ? 34.970 -3.406 -43.165 1.00 87.56 82 ALA A O 1
ATOM 661 N N . LEU A 1 83 ? 37.162 -3.910 -43.154 1.00 86.06 83 LEU A N 1
ATOM 662 C CA . LEU A 1 83 ? 37.292 -4.019 -41.698 1.00 86.06 83 LEU A CA 1
ATOM 663 C C . LEU A 1 83 ? 36.903 -2.717 -40.983 1.00 86.06 83 LEU A C 1
ATOM 665 O O . LEU A 1 83 ? 36.135 -2.750 -40.022 1.00 86.06 83 LEU A O 1
ATOM 669 N N . ALA A 1 84 ? 37.356 -1.559 -41.473 1.00 86.19 84 ALA A N 1
ATOM 670 C CA . ALA A 1 84 ? 36.976 -0.258 -40.918 1.00 86.19 84 ALA A CA 1
ATOM 671 C C . ALA A 1 84 ? 35.460 -0.001 -41.030 1.00 86.19 84 ALA A C 1
ATOM 673 O O . ALA A 1 84 ? 34.830 0.486 -40.085 1.00 86.19 84 ALA A O 1
ATOM 674 N N . ALA A 1 85 ? 34.848 -0.378 -42.157 1.00 87.06 85 ALA A N 1
ATOM 675 C CA . ALA A 1 85 ? 33.408 -0.260 -42.354 1.00 87.06 85 ALA A CA 1
ATOM 676 C C . ALA A 1 85 ? 32.611 -1.163 -41.397 1.00 87.06 85 ALA A C 1
ATOM 678 O O . ALA A 1 85 ? 31.565 -0.739 -40.896 1.00 87.06 85 ALA A O 1
ATOM 679 N N . ASP A 1 86 ? 33.092 -2.373 -41.117 1.00 87.38 86 ASP A N 1
ATOM 680 C CA . ASP A 1 86 ? 32.439 -3.304 -40.195 1.00 87.38 86 ASP A CA 1
ATOM 681 C C . ASP A 1 86 ? 32.620 -2.894 -38.731 1.00 87.38 86 ASP A C 1
ATOM 683 O O . ASP A 1 86 ? 31.646 -2.906 -37.975 1.00 87.38 86 ASP A O 1
ATOM 687 N N . LEU A 1 87 ? 33.804 -2.402 -38.347 1.00 85.88 87 LEU A N 1
ATOM 688 C CA . LEU A 1 87 ? 34.038 -1.798 -37.030 1.00 85.88 87 LEU A CA 1
ATOM 689 C C . LEU A 1 87 ? 33.119 -0.594 -36.790 1.00 85.88 87 LEU A C 1
ATOM 691 O O . LEU A 1 87 ? 32.554 -0.450 -35.703 1.00 85.88 87 LEU A O 1
ATOM 695 N N . ARG A 1 88 ? 32.905 0.247 -37.808 1.00 85.94 88 ARG A N 1
ATOM 696 C CA . ARG A 1 88 ? 31.948 1.359 -37.735 1.00 85.94 88 ARG A CA 1
ATOM 697 C C . ARG A 1 88 ? 30.521 0.856 -37.520 1.00 85.94 88 ARG A C 1
ATOM 699 O O . ARG A 1 88 ? 29.854 1.316 -36.594 1.00 85.94 88 ARG A O 1
ATOM 706 N N . LYS A 1 89 ? 30.058 -0.106 -38.327 1.00 88.75 89 LYS A N 1
ATOM 707 C CA . LYS A 1 89 ? 28.717 -0.702 -38.165 1.00 88.75 89 LYS A CA 1
ATOM 708 C C . LYS A 1 89 ? 28.546 -1.298 -36.767 1.00 88.75 89 LYS A C 1
ATOM 710 O O . LYS A 1 89 ? 27.509 -1.076 -36.147 1.00 88.75 89 LYS A O 1
ATOM 715 N N . ALA A 1 90 ? 29.553 -2.006 -36.256 1.00 87.31 90 ALA A N 1
ATOM 716 C CA . ALA A 1 90 ? 29.530 -2.598 -34.923 1.00 87.31 90 ALA A CA 1
ATOM 717 C C . ALA A 1 90 ? 29.434 -1.526 -33.822 1.00 87.31 90 ALA A C 1
ATOM 719 O O . ALA A 1 90 ? 28.590 -1.639 -32.934 1.00 87.31 90 ALA A O 1
ATOM 720 N N . ARG A 1 91 ? 30.223 -0.444 -33.910 1.00 86.75 91 ARG A N 1
ATOM 721 C CA . ARG A 1 91 ? 30.161 0.692 -32.969 1.00 86.75 91 ARG A CA 1
ATOM 722 C C . ARG A 1 91 ? 28.804 1.396 -33.003 1.00 86.75 91 ARG A C 1
ATOM 724 O O . ARG A 1 91 ? 28.237 1.682 -31.953 1.00 86.75 91 ARG A O 1
ATOM 731 N N . GLU A 1 92 ? 28.246 1.626 -34.188 1.00 88.06 92 GLU A N 1
ATOM 732 C CA . GLU A 1 92 ? 26.914 2.222 -34.330 1.00 88.06 92 GLU A CA 1
ATOM 733 C C . GLU A 1 92 ? 25.806 1.318 -33.780 1.00 88.06 92 GLU A C 1
ATOM 735 O O . GLU A 1 92 ? 24.878 1.801 -33.131 1.00 88.06 92 GLU A O 1
ATOM 740 N N . GLN A 1 93 ? 25.875 0.008 -34.033 1.00 88.50 93 GLN A N 1
ATOM 741 C CA . GLN A 1 93 ? 24.926 -0.963 -33.486 1.00 88.50 93 GLN A CA 1
ATOM 742 C C . GLN A 1 93 ? 25.011 -1.018 -31.962 1.00 88.50 93 GLN A C 1
ATOM 744 O O . GLN A 1 93 ? 23.975 -1.022 -31.298 1.00 88.50 93 GLN A O 1
ATOM 749 N N . PHE A 1 94 ? 26.224 -0.989 -31.411 1.00 88.94 94 PHE A N 1
ATOM 750 C CA . PHE A 1 94 ? 26.452 -0.956 -29.974 1.00 88.94 94 PHE A CA 1
ATOM 751 C C . PHE A 1 94 ? 25.901 0.326 -29.339 1.00 88.94 94 PHE A C 1
ATOM 753 O O . PHE A 1 94 ? 25.121 0.245 -28.393 1.00 88.94 94 PHE A O 1
ATOM 760 N N . ALA A 1 95 ? 26.191 1.499 -29.909 1.00 89.31 95 ALA A N 1
ATOM 761 C CA . ALA A 1 95 ? 25.645 2.773 -29.435 1.00 89.31 95 ALA A CA 1
ATOM 762 C C . ALA A 1 95 ? 24.104 2.804 -29.502 1.00 89.31 95 ALA A C 1
ATOM 764 O O . ALA A 1 95 ? 23.437 3.248 -28.566 1.00 89.31 95 ALA A O 1
ATOM 765 N N . LYS A 1 96 ? 23.511 2.267 -30.579 1.00 88.56 96 LYS A N 1
ATOM 766 C CA . LYS A 1 96 ? 22.049 2.122 -30.711 1.00 88.56 96 LYS A CA 1
ATOM 767 C C . LYS A 1 96 ? 21.472 1.170 -29.660 1.00 88.56 96 LYS A C 1
ATOM 769 O O . LYS A 1 96 ? 20.413 1.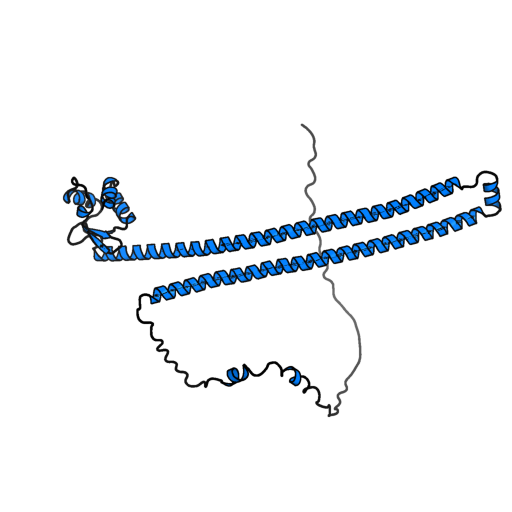459 -29.107 1.00 88.56 96 LYS A O 1
ATOM 774 N N . ALA A 1 97 ? 22.140 0.051 -29.379 1.00 88.44 97 ALA A N 1
ATOM 775 C CA . ALA A 1 97 ? 21.720 -0.902 -28.354 1.00 88.44 97 ALA A CA 1
ATOM 776 C C . ALA A 1 97 ? 21.807 -0.295 -26.944 1.00 88.44 97 ALA A C 1
ATOM 778 O O . ALA A 1 97 ? 20.868 -0.442 -26.162 1.00 88.44 97 ALA A O 1
ATOM 779 N N . GLN A 1 98 ? 22.873 0.453 -26.646 1.00 90.81 98 GLN A N 1
ATOM 780 C CA . GLN A 1 98 ? 23.025 1.184 -25.386 1.00 90.81 98 GLN A CA 1
ATOM 781 C C . GLN A 1 98 ? 21.922 2.231 -25.197 1.00 90.81 98 GLN A C 1
ATOM 783 O O . GLN A 1 98 ? 21.251 2.224 -24.169 1.00 90.81 98 GLN A O 1
ATOM 788 N N . GLY A 1 99 ? 21.643 3.056 -26.212 1.00 89.62 99 GLY A N 1
ATOM 789 C CA . GLY A 1 99 ? 20.560 4.042 -26.140 1.00 89.62 99 GLY A CA 1
ATOM 790 C C . GLY A 1 99 ? 19.179 3.411 -25.905 1.00 89.62 99 GLY A C 1
ATOM 791 O O . GLY A 1 99 ? 18.351 3.964 -25.180 1.00 89.62 99 GLY A O 1
ATOM 792 N N . GLN A 1 100 ? 18.929 2.219 -26.459 1.00 89.19 100 GLN A N 1
ATOM 793 C CA . GLN A 1 100 ? 17.703 1.459 -26.186 1.00 89.19 100 GLN A CA 1
ATOM 794 C C . GLN A 1 100 ? 17.654 0.936 -24.749 1.00 89.19 100 GLN A C 1
ATOM 796 O O . GLN A 1 100 ? 16.612 1.049 -24.101 1.00 89.19 100 GLN A O 1
ATOM 801 N N . ALA A 1 101 ? 18.761 0.385 -24.247 1.00 92.12 101 ALA A N 1
ATOM 802 C CA . ALA A 1 101 ? 18.855 -0.092 -22.872 1.00 92.12 101 ALA A CA 1
ATOM 803 C C . ALA A 1 101 ? 18.613 1.050 -21.873 1.00 92.12 101 ALA A C 1
ATOM 805 O O . ALA A 1 101 ? 17.834 0.895 -20.935 1.00 92.12 101 ALA A O 1
ATOM 806 N N . GLU A 1 102 ? 19.186 2.228 -22.125 1.00 94.62 102 GLU A N 1
ATOM 807 C CA . GLU A 1 102 ? 18.926 3.423 -21.323 1.00 94.62 102 GLU A CA 1
ATOM 808 C C . GLU A 1 102 ? 17.459 3.856 -21.368 1.00 94.62 102 GLU A C 1
ATOM 810 O O . GLU A 1 102 ? 16.893 4.211 -20.335 1.00 94.62 102 GLU A O 1
ATOM 815 N N . ALA A 1 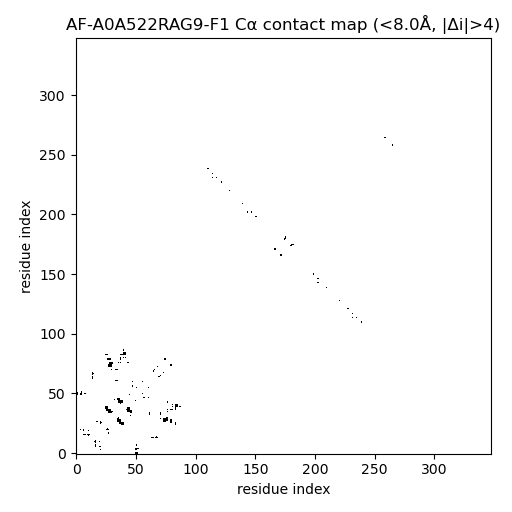103 ? 16.818 3.829 -22.540 1.00 92.06 103 ALA A N 1
ATOM 816 C CA . ALA A 1 103 ? 15.409 4.196 -22.669 1.00 92.06 103 ALA A CA 1
ATOM 817 C C . ALA A 1 103 ? 14.496 3.261 -21.857 1.00 92.06 103 ALA A C 1
ATOM 819 O O . ALA A 1 103 ? 13.574 3.731 -21.185 1.00 92.06 103 ALA A O 1
ATOM 820 N N . VAL A 1 104 ? 14.777 1.954 -21.876 1.00 94.56 104 VAL A N 1
ATOM 821 C CA . VAL A 1 104 ? 14.065 0.963 -21.056 1.00 94.56 104 VAL A CA 1
ATOM 822 C C . VAL A 1 104 ? 14.334 1.202 -19.571 1.00 94.56 104 VAL A C 1
ATOM 824 O O . VAL A 1 104 ? 13.382 1.303 -18.803 1.00 94.56 104 VAL A O 1
ATOM 827 N N . ALA A 1 105 ? 15.592 1.392 -19.170 1.00 95.31 105 ALA A N 1
ATOM 828 C CA . ALA A 1 105 ? 15.956 1.641 -17.775 1.00 95.31 105 ALA A CA 1
ATOM 829 C C . ALA A 1 105 ? 15.291 2.911 -17.215 1.00 95.31 105 ALA A C 1
ATOM 831 O O . ALA A 1 105 ? 14.769 2.909 -16.099 1.00 95.31 105 ALA A O 1
ATOM 832 N N . ARG A 1 106 ? 15.236 3.993 -18.005 1.00 96.31 106 ARG A N 1
ATOM 833 C CA . ARG A 1 106 ? 14.530 5.231 -17.634 1.00 96.31 106 ARG A CA 1
ATOM 834 C C . ARG A 1 106 ? 13.035 4.982 -17.435 1.00 96.31 106 ARG A C 1
ATOM 836 O O . ARG A 1 106 ? 12.460 5.464 -16.460 1.00 96.31 106 ARG A O 1
ATOM 843 N N . LEU A 1 107 ? 12.407 4.223 -18.334 1.00 96.31 107 LEU A N 1
ATOM 844 C CA . LEU A 1 107 ? 10.994 3.860 -18.225 1.00 96.31 107 LEU A CA 1
ATOM 845 C C . LEU A 1 107 ? 10.734 3.014 -16.973 1.00 96.31 107 LEU A C 1
ATOM 847 O O . LEU A 1 107 ? 9.810 3.313 -16.218 1.00 96.31 107 LEU A O 1
ATOM 851 N N . GLU A 1 108 ? 11.573 2.019 -16.698 1.00 96.06 108 GLU A N 1
ATOM 852 C CA . GLU A 1 108 ? 11.459 1.180 -15.505 1.00 96.06 108 GLU A CA 1
ATOM 853 C C . GLU A 1 108 ? 11.647 1.974 -14.213 1.00 96.06 108 GLU A C 1
ATOM 855 O O . GLU A 1 108 ? 10.855 1.804 -13.288 1.00 96.06 108 GLU A O 1
ATOM 860 N N . ALA A 1 109 ? 12.602 2.904 -14.157 1.00 97.25 109 ALA A N 1
ATOM 861 C CA . ALA A 1 109 ? 12.782 3.782 -13.003 1.00 97.25 109 ALA A CA 1
ATOM 862 C C . ALA A 1 109 ? 11.527 4.633 -12.728 1.00 97.25 109 ALA A C 1
ATOM 864 O O . ALA A 1 109 ? 11.089 4.759 -11.583 1.00 97.25 109 ALA A O 1
ATOM 865 N N . MET A 1 110 ? 10.891 5.173 -13.774 1.00 96.56 110 MET A N 1
ATOM 866 C CA . MET A 1 110 ? 9.638 5.928 -13.641 1.00 96.56 110 MET A CA 1
ATOM 867 C C . MET A 1 110 ? 8.453 5.044 -13.223 1.00 96.56 110 MET A C 1
ATOM 869 O O . MET A 1 110 ? 7.568 5.494 -12.494 1.00 96.56 110 MET A O 1
ATOM 873 N N . GLN A 1 111 ? 8.410 3.785 -13.668 1.00 96.81 111 GLN A N 1
ATOM 874 C CA . GLN A 1 111 ? 7.412 2.803 -13.223 1.00 96.81 111 GLN A CA 1
ATOM 875 C C . GLN A 1 111 ? 7.616 2.432 -11.749 1.00 96.81 111 GLN A C 1
ATOM 877 O O . GLN A 1 111 ? 6.672 2.476 -10.963 1.00 96.81 111 GLN A O 1
ATOM 882 N N . GLN A 1 112 ? 8.856 2.154 -11.343 1.00 96.31 112 GLN A N 1
ATOM 883 C CA . GLN A 1 112 ? 9.205 1.823 -9.962 1.00 96.31 112 GLN A CA 1
ATOM 884 C C . GLN A 1 112 ? 8.856 2.950 -8.991 1.00 96.31 112 GLN A C 1
ATOM 886 O O . GLN A 1 112 ? 8.284 2.668 -7.942 1.00 96.31 112 GLN A O 1
ATOM 891 N N . ARG A 1 113 ? 9.115 4.215 -9.350 1.00 97.12 113 ARG A N 1
ATOM 892 C CA . ARG A 1 113 ? 8.726 5.375 -8.528 1.00 97.12 113 ARG A CA 1
ATOM 893 C C . ARG A 1 113 ? 7.216 5.425 -8.289 1.00 97.12 113 ARG A C 1
ATOM 895 O O . ARG A 1 113 ? 6.784 5.422 -7.141 1.00 97.12 113 ARG A O 1
ATOM 902 N N . ARG A 1 114 ? 6.412 5.344 -9.356 1.00 96.00 114 ARG A N 1
ATOM 903 C CA . ARG A 1 114 ? 4.938 5.329 -9.260 1.00 96.00 114 ARG A CA 1
ATOM 904 C C . ARG A 1 114 ? 4.413 4.143 -8.443 1.00 96.00 114 ARG A C 1
ATOM 906 O O . ARG A 1 114 ? 3.479 4.293 -7.659 1.00 96.00 114 ARG A O 1
ATOM 913 N N . ARG A 1 115 ? 5.013 2.956 -8.601 1.00 96.12 115 ARG A N 1
ATOM 914 C CA . ARG A 1 115 ? 4.684 1.774 -7.785 1.00 96.12 115 ARG A CA 1
ATOM 915 C C . ARG A 1 115 ? 5.015 1.994 -6.315 1.00 96.12 115 ARG A C 1
ATOM 917 O O . ARG A 1 115 ? 4.186 1.681 -5.468 1.00 96.12 115 ARG A O 1
ATOM 924 N N . ALA A 1 116 ? 6.203 2.512 -6.020 1.00 97.00 116 ALA A N 1
ATOM 925 C CA . ALA A 1 116 ? 6.656 2.757 -4.657 1.00 97.00 116 ALA A CA 1
ATOM 926 C C . ALA A 1 116 ? 5.738 3.752 -3.937 1.00 97.00 116 ALA A C 1
ATOM 928 O O . ALA A 1 116 ? 5.342 3.494 -2.805 1.00 97.00 116 ALA A O 1
ATOM 929 N N . GLU A 1 117 ? 5.322 4.825 -4.612 1.00 96.56 117 GLU A N 1
ATOM 930 C CA . GLU A 1 117 ? 4.362 5.801 -4.080 1.00 96.56 117 GLU A CA 1
ATOM 931 C C . GLU A 1 117 ? 3.017 5.151 -3.720 1.00 96.56 117 GLU A C 1
ATOM 933 O O . GLU A 1 117 ? 2.511 5.338 -2.611 1.00 96.56 117 GLU A O 1
ATOM 938 N N . LEU A 1 118 ? 2.452 4.333 -4.616 1.00 96.31 118 LEU A N 1
ATOM 939 C CA . LEU A 1 118 ? 1.185 3.641 -4.353 1.00 96.31 118 LEU A CA 1
ATOM 940 C C . LEU A 1 118 ? 1.300 2.584 -3.249 1.00 96.31 118 LEU A C 1
ATOM 942 O O . LEU A 1 118 ? 0.380 2.437 -2.443 1.00 96.31 118 LEU A O 1
ATOM 946 N N . LEU A 1 119 ? 2.411 1.848 -3.192 1.00 96.44 119 LEU A N 1
ATOM 947 C CA . LEU A 1 119 ? 2.660 0.870 -2.131 1.00 96.44 119 LEU A CA 1
ATOM 948 C C . LEU A 1 119 ? 2.829 1.558 -0.775 1.00 96.44 119 LEU A C 1
ATOM 950 O O . LEU A 1 119 ? 2.207 1.136 0.197 1.00 96.44 119 LEU A O 1
ATOM 954 N N . ALA A 1 120 ? 3.578 2.661 -0.718 1.00 97.00 120 ALA A N 1
ATOM 955 C CA . ALA A 1 120 ? 3.723 3.461 0.493 1.00 97.00 120 ALA A CA 1
ATOM 956 C C . ALA A 1 120 ? 2.367 4.007 0.970 1.00 97.00 120 ALA A C 1
ATOM 958 O O . ALA A 1 120 ? 2.040 3.907 2.153 1.00 97.00 120 ALA A O 1
ATOM 959 N N . ALA A 1 121 ? 1.529 4.509 0.056 1.00 95.50 121 ALA A N 1
ATOM 960 C CA . ALA A 1 121 ? 0.171 4.940 0.385 1.00 95.50 121 ALA A CA 1
ATOM 961 C C . ALA A 1 121 ? -0.687 3.783 0.936 1.00 95.50 121 ALA A C 1
ATOM 963 O O . ALA A 1 121 ? -1.403 3.953 1.925 1.00 95.50 121 ALA A O 1
ATOM 964 N N . GLN A 1 122 ? -0.577 2.582 0.355 1.00 96.25 122 GLN A N 1
ATOM 965 C CA . GLN A 1 122 ? -1.272 1.388 0.844 1.00 96.25 122 GLN A CA 1
ATOM 966 C C . GLN A 1 122 ? -0.809 0.987 2.253 1.00 96.25 122 GLN A C 1
ATOM 968 O O . GLN A 1 122 ? -1.628 0.611 3.095 1.00 96.25 122 GLN A O 1
ATOM 973 N N . GLU A 1 123 ? 0.491 1.053 2.529 1.00 96.31 123 GLU A N 1
ATOM 974 C CA . GLU A 1 123 ? 1.040 0.764 3.853 1.00 96.31 123 GLU A CA 1
ATOM 975 C C . GLU A 1 123 ? 0.572 1.783 4.890 1.00 96.31 123 GLU A C 1
ATOM 977 O O . GLU A 1 123 ? 0.087 1.383 5.950 1.00 96.31 123 GLU A O 1
ATOM 982 N N . GLN A 1 124 ? 0.610 3.076 4.562 1.00 96.69 124 GLN A N 1
ATOM 983 C CA . GLN A 1 124 ? 0.067 4.137 5.414 1.00 96.69 124 GLN A CA 1
ATOM 984 C C . GLN A 1 124 ? -1.426 3.941 5.694 1.00 96.69 124 GLN A C 1
ATOM 986 O O . GLN A 1 124 ? -1.903 4.162 6.805 1.00 96.69 124 GLN A O 1
ATOM 991 N N . GLN A 1 125 ? -2.192 3.490 4.707 1.00 96.62 125 GLN A N 1
ATOM 992 C CA . GLN A 1 125 ? -3.602 3.195 4.911 1.00 96.62 125 GLN A CA 1
ATOM 993 C C . GLN A 1 125 ? -3.800 1.992 5.849 1.00 96.62 125 GLN A C 1
ATOM 995 O O . GLN A 1 125 ? -4.653 2.028 6.735 1.00 96.62 125 GLN A O 1
ATOM 1000 N N . ARG A 1 126 ? -2.977 0.943 5.721 1.00 95.94 126 ARG A N 1
ATOM 1001 C CA . ARG A 1 126 ? -3.007 -0.219 6.626 1.00 95.94 126 ARG A CA 1
ATOM 1002 C C . ARG A 1 126 ? -2.618 0.149 8.055 1.00 95.94 126 ARG A C 1
ATOM 1004 O O . ARG A 1 126 ? -3.199 -0.401 8.991 1.00 95.94 126 ARG A O 1
ATOM 1011 N N . THR A 1 127 ? -1.648 1.042 8.250 1.00 97.56 127 THR A N 1
ATOM 1012 C CA . THR A 1 127 ? -1.276 1.509 9.593 1.00 97.56 127 THR A CA 1
ATOM 1013 C C . THR A 1 127 ? -2.403 2.322 10.219 1.00 97.56 127 THR A C 1
ATOM 1015 O O . THR A 1 127 ? -2.760 2.037 11.362 1.00 97.56 127 THR A O 1
ATOM 1018 N N . ARG A 1 128 ? -3.052 3.214 9.457 1.00 97.31 128 ARG A N 1
ATOM 1019 C CA . ARG A 1 128 ? -4.267 3.926 9.895 1.00 97.31 128 ARG A CA 1
ATOM 1020 C C . ARG A 1 128 ? -5.381 2.957 10.294 1.00 97.31 128 ARG A C 1
ATOM 1022 O O . ARG A 1 128 ? -5.894 3.046 11.401 1.00 97.31 128 ARG A O 1
ATOM 1029 N N . HIS A 1 129 ? -5.677 1.944 9.474 1.00 97.75 129 HIS A N 1
ATOM 1030 C CA . HIS A 1 129 ? -6.688 0.925 9.809 1.00 97.75 129 HIS A CA 1
ATOM 1031 C C . HIS A 1 129 ? -6.373 0.169 11.103 1.00 97.75 129 HIS A C 1
ATOM 1033 O O . HIS A 1 129 ? -7.286 -0.183 11.852 1.00 97.75 129 HIS A O 1
ATOM 1039 N N . ARG A 1 130 ? -5.092 -0.115 11.374 1.00 97.50 130 ARG A N 1
ATOM 1040 C CA . ARG A 1 130 ? -4.659 -0.751 12.631 1.00 97.50 130 ARG A CA 1
ATOM 1041 C C . ARG A 1 130 ? -4.860 0.179 13.826 1.00 97.50 130 ARG A C 1
ATOM 1043 O O . ARG A 1 130 ? -5.324 -0.293 14.861 1.00 97.50 130 ARG A O 1
ATOM 1050 N N . GLN A 1 131 ? -4.532 1.461 13.678 1.00 97.94 131 GLN A N 1
ATOM 1051 C CA . GLN A 1 131 ? -4.725 2.479 14.713 1.00 97.94 131 GLN A CA 1
ATOM 1052 C C . GLN A 1 131 ? -6.213 2.651 15.038 1.00 97.94 131 GLN A C 1
ATOM 1054 O O . GLN A 1 131 ? -6.591 2.461 16.188 1.00 97.94 131 GLN A O 1
ATOM 1059 N N . GLU A 1 132 ? -7.064 2.832 14.026 1.00 97.56 132 GLU A N 1
ATOM 1060 C CA . GLU A 1 132 ? -8.523 2.947 14.184 1.00 97.56 132 GLU A CA 1
ATOM 1061 C C . GLU A 1 132 ? -9.128 1.736 14.912 1.00 97.56 132 GLU A C 1
ATOM 1063 O O . GLU A 1 132 ? -9.976 1.873 15.793 1.00 97.56 132 GLU A O 1
ATOM 1068 N N . ARG A 1 133 ? -8.684 0.516 14.574 1.00 97.25 133 ARG A N 1
ATOM 1069 C CA . ARG A 1 133 ? -9.136 -0.706 15.263 1.00 97.25 133 ARG A CA 1
ATOM 1070 C C . ARG A 1 133 ? -8.703 -0.721 16.726 1.00 97.25 133 ARG A C 1
ATOM 1072 O O . ARG A 1 133 ? -9.486 -1.117 17.586 1.00 97.25 133 ARG A O 1
ATOM 1079 N N . ALA A 1 134 ? -7.466 -0.319 17.007 1.00 97.81 134 ALA A N 1
ATOM 1080 C CA . ALA A 1 134 ? -6.949 -0.261 18.368 1.00 97.81 134 ALA A CA 1
ATOM 1081 C C . ALA A 1 134 ? -7.677 0.802 19.206 1.00 97.81 134 ALA A C 1
ATOM 1083 O O . ALA A 1 134 ? -7.994 0.549 20.368 1.00 97.81 134 ALA A O 1
ATOM 1084 N N . GLU A 1 135 ? -7.972 1.961 18.622 1.00 97.88 135 GLU A N 1
ATOM 1085 C CA . GLU A 1 135 ? -8.756 3.032 19.241 1.00 97.88 135 GLU A CA 1
ATOM 1086 C C . GLU A 1 135 ? -10.175 2.562 19.559 1.00 97.88 135 GLU A C 1
ATOM 1088 O O . GLU A 1 135 ? -10.594 2.626 20.716 1.00 97.88 135 GLU A O 1
ATOM 1093 N N . LEU A 1 136 ? -10.860 1.953 18.589 1.00 97.56 136 LEU A N 1
ATOM 1094 C CA . LEU A 1 136 ? -12.204 1.417 18.791 1.00 97.56 136 LEU A CA 1
ATOM 1095 C C . LEU A 1 136 ? -12.243 0.350 19.899 1.00 97.56 136 LEU A C 1
ATOM 1097 O O . LEU A 1 136 ? -13.178 0.310 20.698 1.00 97.56 136 LEU A O 1
ATOM 1101 N N . GLU A 1 137 ? -11.232 -0.517 19.994 1.00 97.12 137 GLU A N 1
ATOM 1102 C CA . GLU A 1 137 ? -11.135 -1.489 21.093 1.00 97.12 137 GLU A CA 1
ATOM 1103 C C . GLU A 1 137 ? -10.892 -0.824 22.455 1.00 97.12 137 GLU A C 1
ATOM 1105 O O . GLU A 1 137 ? -11.494 -1.225 23.457 1.00 97.12 137 GLU A O 1
ATOM 1110 N N . ARG A 1 138 ? -10.066 0.227 22.513 1.00 97.75 138 ARG A N 1
ATOM 1111 C CA . ARG A 1 138 ? -9.857 1.006 23.745 1.00 97.75 138 ARG A CA 1
ATOM 1112 C C . ARG A 1 138 ? -11.157 1.657 24.208 1.00 97.75 138 ARG A C 1
ATOM 1114 O O . ARG A 1 138 ? -11.509 1.523 25.380 1.00 97.75 138 ARG A O 1
ATOM 1121 N N . GLU A 1 139 ? -11.901 2.276 23.297 1.00 97.00 139 GLU A N 1
ATOM 1122 C CA . GLU A 1 139 ? -13.211 2.871 23.579 1.00 97.00 139 GLU A CA 1
ATOM 1123 C C . GLU A 1 139 ? -14.216 1.823 24.069 1.00 97.00 139 GLU A C 1
ATOM 1125 O O . GLU A 1 139 ? -14.901 2.026 25.074 1.00 97.00 139 GLU A O 1
ATOM 1130 N N . ARG A 1 140 ? -14.263 0.648 23.426 1.00 97.00 140 ARG A N 1
ATOM 1131 C CA . ARG A 1 140 ? -15.126 -0.470 23.847 1.00 97.00 140 ARG A CA 1
ATOM 1132 C C . ARG A 1 140 ? -14.835 -0.923 25.265 1.00 97.00 140 ARG A C 1
ATOM 1134 O O . ARG A 1 140 ? -15.766 -1.159 26.043 1.00 97.00 140 ARG A O 1
ATOM 1141 N N . LEU A 1 141 ? -13.557 -1.086 25.594 1.00 97.81 141 LEU A N 1
ATOM 1142 C CA . LEU A 1 141 ? -13.118 -1.487 26.925 1.00 97.81 141 LEU A CA 1
ATOM 1143 C C . LEU A 1 141 ? -13.433 -0.403 27.957 1.00 97.81 141 LEU A C 1
ATOM 1145 O O . LEU A 1 141 ? -13.942 -0.733 29.030 1.00 97.81 141 LEU A O 1
ATOM 1149 N N . ALA A 1 142 ? -13.191 0.868 27.632 1.00 97.94 142 ALA A N 1
ATOM 1150 C CA . ALA A 1 142 ? -13.514 2.001 28.493 1.00 97.94 142 ALA A CA 1
ATOM 1151 C C . ALA A 1 142 ? -15.021 2.079 28.779 1.00 97.94 142 ALA A C 1
ATOM 1153 O O . ALA A 1 142 ? -15.414 2.119 29.944 1.00 97.94 142 ALA A O 1
ATOM 1154 N N . ALA A 1 143 ? -15.868 1.969 27.751 1.00 96.88 143 ALA A N 1
ATOM 1155 C CA . ALA A 1 143 ? -17.323 1.974 27.896 1.00 96.88 143 ALA A CA 1
ATOM 1156 C C . ALA A 1 143 ? -17.820 0.822 28.789 1.00 96.88 143 ALA A C 1
ATOM 1158 O O . ALA A 1 143 ? -18.624 1.030 29.697 1.00 96.88 143 ALA A O 1
ATOM 1159 N N . ARG A 1 144 ? -17.287 -0.395 28.602 1.00 96.62 144 ARG A N 1
ATOM 1160 C CA . ARG A 1 144 ? -17.625 -1.554 29.451 1.00 96.62 144 ARG A CA 1
ATOM 1161 C C . ARG A 1 144 ? -17.186 -1.354 30.902 1.00 96.62 144 ARG A C 1
ATOM 1163 O O . ARG A 1 144 ? -17.915 -1.730 31.821 1.00 96.62 144 ARG A O 1
ATOM 1170 N N . ARG A 1 145 ? -15.996 -0.784 31.120 1.00 97.62 145 ARG A N 1
ATOM 1171 C CA . ARG A 1 145 ? -15.483 -0.468 32.462 1.00 97.62 145 ARG A CA 1
ATOM 1172 C C . ARG A 1 145 ? -16.348 0.588 33.141 1.00 97.62 145 ARG A C 1
ATOM 1174 O O . ARG A 1 145 ? -16.741 0.362 34.280 1.00 97.62 145 ARG A O 1
ATOM 1181 N N . ALA A 1 146 ? -16.691 1.667 32.440 1.00 97.19 146 ALA A N 1
ATOM 1182 C CA . ALA A 1 146 ? -17.549 2.733 32.946 1.00 97.19 146 ALA A CA 1
ATOM 1183 C C . ALA A 1 146 ? -18.939 2.206 33.324 1.00 97.19 146 ALA A C 1
ATOM 1185 O O . ALA A 1 146 ? -19.399 2.433 34.441 1.00 97.19 146 ALA A O 1
ATOM 1186 N N . GLN A 1 147 ? -19.563 1.405 32.455 1.00 96.12 147 GLN A N 1
ATOM 1187 C CA . GLN A 1 147 ? -20.868 0.800 32.725 1.00 96.12 147 GLN A CA 1
ATOM 1188 C C . GLN A 1 147 ? -20.836 -0.108 33.965 1.00 96.12 147 GLN A C 1
ATOM 1190 O O . GLN A 1 147 ? -21.688 -0.008 34.850 1.00 96.12 147 GLN A O 1
ATOM 1195 N N . LYS A 1 148 ? -19.825 -0.983 34.064 1.00 96.56 148 LYS A N 1
ATOM 1196 C CA . LYS A 1 148 ? -19.642 -1.860 35.230 1.00 96.56 148 LYS A CA 1
ATOM 1197 C C . LYS A 1 148 ? -19.371 -1.051 36.501 1.00 96.56 148 LYS A C 1
ATOM 1199 O O . LYS A 1 148 ? -19.922 -1.378 37.548 1.00 96.56 148 LYS A O 1
ATOM 1204 N N . ALA A 1 149 ? -18.533 -0.019 36.421 1.00 97.50 149 ALA A N 1
ATOM 1205 C CA . ALA A 1 149 ? -18.210 0.849 37.548 1.00 97.50 149 ALA A CA 1
ATOM 1206 C C . ALA A 1 149 ? -19.452 1.596 38.055 1.00 97.50 149 ALA A C 1
ATOM 1208 O O . ALA A 1 149 ? -19.701 1.583 39.258 1.00 97.50 149 ALA A O 1
ATOM 1209 N N . GLY A 1 150 ? -20.269 2.146 37.151 1.00 96.56 150 GLY A N 1
ATOM 1210 C CA . GLY A 1 150 ? -21.531 2.806 37.487 1.00 96.56 150 GLY A CA 1
ATOM 1211 C C . GLY A 1 150 ? -22.500 1.876 38.216 1.00 96.56 150 GLY A C 1
ATOM 1212 O O . GLY A 1 150 ? -22.990 2.216 39.292 1.00 96.56 150 GLY A O 1
ATOM 1213 N N . TYR A 1 151 ? -22.699 0.655 37.707 1.00 96.19 151 TYR A N 1
ATOM 1214 C CA . TYR A 1 151 ? -23.534 -0.345 38.380 1.00 96.19 151 TYR A CA 1
ATOM 1215 C C . TYR A 1 151 ? -22.998 -0.718 39.770 1.00 96.19 151 TYR A C 1
ATOM 1217 O O . TYR A 1 151 ? -23.746 -0.750 40.746 1.00 96.19 151 TYR A O 1
ATOM 1225 N N . LEU A 1 152 ? -21.691 -0.966 39.896 1.00 97.12 152 LEU A N 1
ATOM 1226 C CA . LEU A 1 152 ? -21.086 -1.298 41.188 1.00 97.12 152 LEU A CA 1
ATOM 1227 C C . LEU A 1 152 ? -21.186 -0.142 42.192 1.00 97.12 152 LEU A C 1
ATOM 1229 O O . LEU A 1 152 ? -21.396 -0.399 43.377 1.00 97.12 152 LEU A O 1
ATOM 1233 N N . ALA A 1 153 ? -21.064 1.109 41.743 1.00 97.38 153 ALA A N 1
ATOM 1234 C CA . ALA A 1 153 ? -21.255 2.287 42.583 1.00 97.38 153 ALA A CA 1
ATOM 1235 C C . ALA A 1 153 ? -22.702 2.384 43.092 1.00 97.38 153 ALA A C 1
ATOM 1237 O O . ALA A 1 153 ? -22.910 2.549 44.294 1.00 97.38 153 A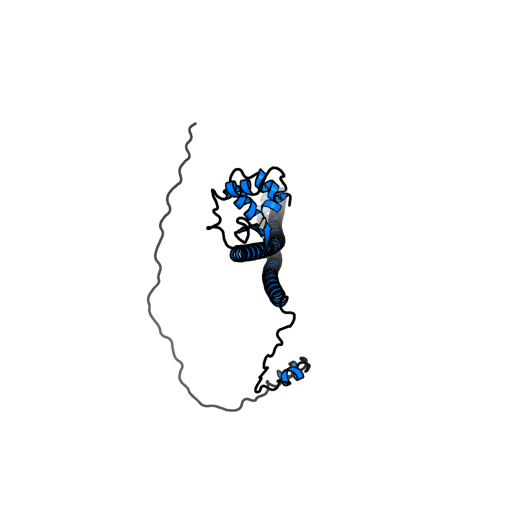LA A O 1
ATOM 1238 N N . GLN A 1 154 ? -23.694 2.170 42.220 1.00 95.81 154 GLN A N 1
ATOM 1239 C CA . GLN A 1 154 ? -25.109 2.124 42.610 1.00 95.81 154 GLN A CA 1
ATOM 1240 C C . GLN A 1 154 ? -25.378 1.018 43.639 1.00 95.81 154 GLN A C 1
ATOM 1242 O O . GLN A 1 154 ? -26.000 1.265 44.671 1.00 95.81 154 GLN A O 1
ATOM 1247 N N . VAL A 1 155 ? -24.857 -0.192 43.413 1.00 96.00 155 VAL A N 1
ATOM 1248 C CA . VAL A 1 155 ? -25.006 -1.313 44.357 1.00 96.00 155 VAL A CA 1
ATOM 1249 C C . VAL A 1 155 ? -24.370 -0.990 45.711 1.00 96.00 155 VAL A C 1
ATOM 1251 O O . VAL A 1 155 ? -24.951 -1.310 46.749 1.00 96.00 155 VAL A O 1
ATOM 1254 N N . LYS A 1 156 ? -23.194 -0.350 45.730 1.00 97.25 156 LYS A N 1
ATOM 1255 C CA . LYS A 1 156 ? -22.539 0.089 46.972 1.00 97.25 156 LYS A CA 1
ATOM 1256 C C . LYS A 1 156 ? -23.372 1.137 47.713 1.00 97.25 156 LYS A C 1
ATOM 1258 O O . LYS A 1 156 ? -23.590 0.966 48.908 1.00 97.25 156 LYS A O 1
ATOM 1263 N N . ALA A 1 157 ? -23.888 2.149 47.016 1.00 96.81 157 ALA A N 1
ATOM 1264 C CA . ALA A 1 157 ? -24.732 3.189 47.608 1.00 96.81 157 ALA A CA 1
ATOM 1265 C C . ALA A 1 157 ? -26.020 2.606 48.209 1.00 96.81 157 ALA A C 1
ATOM 1267 O O . ALA A 1 157 ? -26.364 2.892 49.352 1.00 96.81 157 ALA A O 1
ATOM 1268 N N . VAL A 1 158 ? -26.686 1.698 47.487 1.00 95.44 158 VAL A N 1
ATOM 1269 C CA . VAL A 1 158 ? -27.884 1.005 47.983 1.00 95.44 158 VAL A CA 1
ATOM 1270 C C . VAL A 1 158 ? -27.569 0.154 49.217 1.00 95.44 158 VAL A C 1
ATOM 1272 O O . VAL A 1 158 ? -28.372 0.102 50.148 1.00 95.44 158 VAL A O 1
ATOM 1275 N N . ARG A 1 159 ? -26.409 -0.514 49.260 1.00 95.81 159 ARG A N 1
ATOM 1276 C CA . ARG A 1 159 ? -25.975 -1.264 50.450 1.00 95.81 159 ARG A CA 1
ATOM 1277 C C . ARG A 1 159 ? -25.704 -0.345 51.640 1.00 95.81 159 ARG A C 1
ATOM 1279 O O . ARG A 1 159 ? -26.138 -0.686 52.735 1.00 95.81 159 ARG A O 1
ATOM 1286 N N . ALA A 1 160 ? -25.040 0.792 51.431 1.00 96.88 160 ALA A N 1
ATOM 1287 C CA . ALA A 1 160 ? -24.788 1.781 52.479 1.00 96.88 160 ALA A CA 1
ATOM 1288 C C . ALA A 1 160 ? -26.103 2.335 53.054 1.00 96.88 160 ALA A C 1
ATOM 1290 O O . ALA A 1 160 ? -26.342 2.208 54.251 1.00 96.88 160 ALA A O 1
ATOM 1291 N N . ALA A 1 161 ? -27.025 2.775 52.191 1.00 95.00 161 ALA A N 1
ATOM 1292 C CA . ALA A 1 161 ? -28.339 3.270 52.606 1.00 95.00 161 ALA A CA 1
ATOM 1293 C C . ALA A 1 161 ? -29.150 2.223 53.397 1.00 95.00 161 ALA A C 1
ATOM 1295 O O . ALA A 1 161 ? -29.848 2.547 54.355 1.00 95.00 161 ALA A O 1
ATOM 1296 N N . ARG A 1 162 ? -29.045 0.934 53.038 1.00 93.44 162 ARG A N 1
ATOM 1297 C CA . ARG A 1 162 ? -29.686 -0.163 53.792 1.00 93.44 162 ARG A CA 1
ATOM 1298 C C . ARG A 1 162 ? -29.045 -0.409 55.155 1.00 93.44 162 ARG A C 1
ATOM 1300 O O . ARG A 1 162 ? -29.743 -0.837 56.069 1.00 93.44 162 ARG A O 1
ATOM 1307 N N . LEU A 1 163 ? -27.733 -0.213 55.281 1.00 93.38 163 LEU A N 1
ATOM 1308 C CA . LEU A 1 163 ? -27.028 -0.348 56.557 1.00 93.38 163 LEU A CA 1
ATOM 1309 C C . LEU A 1 163 ? -27.421 0.776 57.521 1.00 93.38 163 LEU A C 1
ATOM 1311 O O . LEU A 1 163 ? -27.621 0.502 58.704 1.00 93.38 163 LEU A O 1
ATOM 1315 N N . GLU A 1 164 ? -27.580 1.995 57.005 1.00 93.56 164 GLU A N 1
ATOM 1316 C CA . GLU A 1 164 ? -28.048 3.166 57.756 1.00 93.56 164 GLU A CA 1
ATOM 1317 C C . GLU A 1 164 ? -29.509 3.012 58.196 1.00 93.56 164 GLU A C 1
ATOM 1319 O O . GLU A 1 164 ? -29.822 3.185 59.370 1.00 93.56 164 GLU A O 1
ATOM 1324 N N . ALA A 1 165 ? -30.393 2.584 57.290 1.00 90.06 165 ALA A N 1
ATOM 1325 C CA . ALA A 1 165 ? -31.822 2.409 57.567 1.00 90.06 165 ALA A CA 1
ATOM 1326 C C . ALA A 1 165 ? -32.174 1.108 58.322 1.00 90.06 165 ALA A C 1
ATOM 1328 O O . ALA A 1 165 ? -33.352 0.773 58.474 1.00 90.06 165 ALA A O 1
ATOM 1329 N N . ARG A 1 166 ? -31.184 0.320 58.762 1.00 88.00 166 ARG A N 1
ATOM 1330 C CA . ARG A 1 166 ? -31.431 -0.973 59.411 1.00 88.00 166 ARG A CA 1
ATOM 1331 C C . ARG A 1 166 ? -32.046 -0.749 60.802 1.00 88.00 166 ARG A C 1
ATOM 1333 O O . ARG A 1 166 ? -31.379 -0.152 61.647 1.00 88.00 166 ARG A O 1
ATOM 1340 N N . PRO A 1 167 ? -33.256 -1.270 61.095 1.00 86.44 167 PRO A N 1
ATOM 1341 C CA . PRO A 1 167 ? -33.856 -1.111 62.416 1.00 86.44 167 PRO A CA 1
ATOM 1342 C C . PRO A 1 167 ? -32.979 -1.794 63.475 1.00 86.44 167 PRO A C 1
ATOM 1344 O O . PRO A 1 167 ? -32.514 -2.921 63.276 1.00 86.44 167 PRO A O 1
ATOM 1347 N N . ARG A 1 168 ? -32.740 -1.105 64.596 1.00 90.00 168 ARG A N 1
ATOM 1348 C CA . ARG A 1 168 ? -31.980 -1.596 65.761 1.00 90.00 168 ARG A CA 1
ATOM 1349 C C . ARG A 1 168 ? -32.900 -1.675 66.988 1.00 90.00 168 ARG A C 1
ATOM 1351 O O . ARG A 1 168 ? -33.932 -1.011 67.031 1.00 90.00 168 ARG A O 1
ATOM 1358 N N . GLY A 1 169 ? -32.549 -2.510 67.968 1.00 91.25 169 GLY A N 1
ATOM 1359 C CA . GLY A 1 169 ? -33.302 -2.644 69.225 1.00 91.25 169 GLY A CA 1
ATOM 1360 C C . GLY A 1 169 ? -34.730 -3.186 69.050 1.00 91.25 169 GLY A C 1
ATOM 1361 O O . GLY A 1 169 ? -34.957 -4.125 68.284 1.00 91.25 169 GLY A O 1
ATOM 1362 N N . LEU A 1 170 ? -35.694 -2.582 69.753 1.00 87.19 170 LEU A N 1
ATOM 1363 C CA . LEU A 1 170 ? -37.108 -2.993 69.787 1.00 87.19 170 LEU A CA 1
ATOM 1364 C C . LEU A 1 170 ? -37.771 -3.039 68.403 1.00 87.19 170 LEU A C 1
ATOM 1366 O O . LEU A 1 170 ? -38.498 -3.985 68.108 1.00 87.19 170 LEU A O 1
ATOM 1370 N N . ALA A 1 171 ? -37.465 -2.092 67.513 1.00 85.81 171 ALA A N 1
ATOM 1371 C CA . ALA A 1 171 ? -37.999 -2.084 66.149 1.00 85.81 171 ALA A CA 1
ATOM 1372 C C . ALA A 1 171 ? -37.565 -3.323 65.341 1.00 85.81 171 ALA A C 1
ATOM 1374 O O . ALA A 1 171 ? -38.332 -3.854 64.539 1.00 85.81 171 ALA A O 1
ATOM 1375 N N . ALA A 1 172 ? -36.349 -3.826 65.578 1.00 88.44 172 ALA A N 1
ATOM 1376 C CA . ALA A 1 172 ? -35.859 -5.042 64.932 1.00 88.44 172 ALA A CA 1
ATOM 1377 C C . ALA A 1 172 ? -36.554 -6.302 65.467 1.00 88.44 172 ALA A C 1
ATOM 1379 O O . ALA A 1 172 ? -36.775 -7.251 64.715 1.00 88.44 172 ALA A O 1
ATOM 1380 N N . PHE A 1 173 ? -36.882 -6.316 66.761 1.00 88.31 173 PHE A N 1
ATOM 1381 C CA . PHE A 1 173 ? -37.618 -7.405 67.396 1.00 88.31 173 PHE A CA 1
ATOM 1382 C C . PHE A 1 173 ? -39.074 -7.440 66.917 1.00 88.31 173 PHE A C 1
ATOM 1384 O O . PHE A 1 173 ? -39.513 -8.450 66.364 1.00 88.31 173 PHE A O 1
ATOM 1391 N N . LEU A 1 174 ? -39.781 -6.309 67.007 1.00 89.56 174 LEU A N 1
ATOM 1392 C CA . LEU A 1 174 ? -41.154 -6.174 66.517 1.00 89.56 174 LEU A CA 1
ATOM 1393 C C . LEU A 1 174 ? -41.239 -6.472 65.021 1.00 89.56 174 LEU A C 1
ATOM 1395 O O . LEU A 1 174 ? -42.132 -7.194 64.589 1.00 89.56 174 LEU A O 1
ATOM 1399 N N . GLY A 1 175 ? -40.263 -6.025 64.229 1.00 88.06 175 GLY A N 1
ATOM 1400 C CA . GLY A 1 175 ? -40.187 -6.335 62.804 1.00 88.06 175 GLY A CA 1
ATOM 1401 C C . GLY A 1 175 ? -39.980 -7.821 62.478 1.00 88.06 175 GLY A C 1
ATOM 1402 O O . GLY A 1 175 ? -40.280 -8.224 61.351 1.00 88.06 175 GLY A O 1
ATOM 1403 N N . ARG A 1 176 ? -39.454 -8.642 63.401 1.00 88.38 176 ARG A N 1
ATOM 1404 C CA . ARG A 1 176 ? -39.366 -10.105 63.219 1.00 88.38 176 ARG A CA 1
ATOM 1405 C C . ARG A 1 176 ? -40.679 -10.783 63.574 1.00 88.38 176 ARG A C 1
ATOM 1407 O O . ARG A 1 176 ? -41.155 -11.584 62.780 1.00 88.38 176 ARG A O 1
ATOM 1414 N N . VAL A 1 177 ? -41.261 -10.429 64.718 1.00 90.88 177 VAL A N 1
ATOM 1415 C CA . VAL A 1 177 ? -42.510 -11.029 65.217 1.00 90.88 177 VAL A CA 1
ATOM 1416 C C . VAL A 1 177 ? -43.691 -10.696 64.298 1.00 90.88 177 VAL A C 1
ATOM 1418 O O . VAL A 1 177 ? -44.497 -11.563 63.992 1.00 90.88 177 VAL A O 1
ATOM 1421 N N . THR A 1 178 ? -43.746 -9.469 63.771 1.00 90.00 178 THR A N 1
ATOM 1422 C CA . THR A 1 178 ? -44.797 -9.020 62.833 1.00 90.00 178 THR A CA 1
ATOM 1423 C C . THR A 1 178 ? -44.549 -9.430 61.376 1.00 90.00 178 THR A C 1
ATOM 1425 O O . THR A 1 178 ? -45.378 -9.169 60.509 1.00 90.00 178 THR A O 1
ATOM 1428 N N . GLY A 1 179 ? -43.392 -10.022 61.054 1.00 90.81 179 GLY A N 1
ATOM 1429 C CA . GLY A 1 179 ? -43.040 -10.410 59.683 1.00 90.81 179 GLY A CA 1
ATOM 1430 C C . GLY A 1 179 ? -42.719 -9.250 58.723 1.00 90.81 179 GLY A C 1
ATOM 1431 O O . GLY A 1 179 ? -42.360 -9.499 57.570 1.00 90.81 179 GLY A O 1
ATOM 1432 N N . VAL A 1 180 ? -42.751 -7.988 59.168 1.00 90.00 180 VAL A N 1
ATOM 1433 C CA . VAL A 1 180 ? -42.410 -6.806 58.344 1.00 90.00 180 VAL A CA 1
ATOM 1434 C C . VAL A 1 180 ? -41.005 -6.924 57.733 1.00 90.00 180 VAL A C 1
ATOM 1436 O O . VAL A 1 180 ? -40.789 -6.571 56.572 1.00 90.00 180 VAL A O 1
ATOM 1439 N N . SER A 1 181 ? -40.054 -7.521 58.461 1.00 87.00 181 SER A N 1
ATOM 1440 C CA . SER A 1 181 ? -38.692 -7.777 57.963 1.00 87.00 181 SER A CA 1
ATOM 1441 C C . SER A 1 181 ? -38.664 -8.682 56.721 1.00 87.00 181 SER A C 1
ATOM 1443 O O . SER A 1 181 ? -37.851 -8.471 55.817 1.00 87.00 181 SER A O 1
ATOM 1445 N N . LEU A 1 182 ? -39.564 -9.673 56.641 1.00 91.50 182 LEU A N 1
ATOM 1446 C CA . LEU A 1 182 ? -39.685 -10.558 55.476 1.00 91.50 182 LEU A CA 1
ATOM 1447 C C . LEU A 1 182 ? -40.218 -9.800 54.256 1.00 91.50 182 LEU A C 1
ATOM 1449 O O . LEU A 1 182 ? -39.724 -10.002 53.142 1.00 91.50 182 LEU A O 1
ATOM 1453 N N . VAL A 1 183 ? -41.192 -8.909 54.461 1.00 92.94 183 VAL A N 1
ATOM 1454 C CA . VAL A 1 183 ? -41.776 -8.080 53.396 1.00 92.94 183 VAL A CA 1
ATOM 1455 C C . VAL A 1 183 ? -40.732 -7.117 52.828 1.00 92.94 183 VAL A C 1
ATOM 1457 O O . VAL A 1 183 ? -40.528 -7.083 51.613 1.00 92.94 183 VAL A O 1
ATOM 1460 N N . ILE A 1 184 ? -39.998 -6.411 53.696 1.00 90.44 184 ILE A N 1
ATOM 1461 C CA . ILE A 1 184 ? -38.894 -5.519 53.303 1.00 90.44 184 ILE A CA 1
ATOM 1462 C C . ILE A 1 184 ? -37.831 -6.294 52.508 1.00 90.44 184 ILE A C 1
ATOM 1464 O O . ILE A 1 184 ? -37.403 -5.853 51.439 1.00 90.44 184 ILE A O 1
ATOM 1468 N N . GLY A 1 185 ? -37.454 -7.492 52.968 1.00 91.44 185 GLY A N 1
ATOM 1469 C CA . GLY A 1 185 ? -36.511 -8.362 52.263 1.00 91.44 185 GLY A CA 1
ATOM 1470 C C . GLY A 1 185 ? -36.990 -8.776 50.866 1.00 91.44 185 GLY A C 1
ATOM 1471 O O . GLY A 1 185 ? -36.214 -8.712 49.908 1.00 91.44 185 GLY A O 1
ATOM 1472 N N . LYS A 1 186 ? -38.267 -9.153 50.709 1.00 95.75 186 LYS A N 1
ATOM 1473 C CA . LYS A 1 186 ? -38.861 -9.463 49.394 1.00 95.75 186 LYS A CA 1
ATOM 1474 C C . LYS A 1 186 ? -38.869 -8.243 48.473 1.00 95.75 186 LYS A C 1
ATOM 1476 O O . LYS A 1 186 ? -38.483 -8.363 47.309 1.00 95.75 186 LYS A O 1
ATOM 1481 N N . LEU A 1 187 ? -39.234 -7.070 48.991 1.00 95.38 187 LEU A N 1
ATOM 1482 C CA . LEU A 1 187 ? -39.221 -5.820 48.232 1.00 95.38 187 LEU A CA 1
ATOM 1483 C C . LEU A 1 187 ? -37.805 -5.465 47.753 1.00 95.38 187 LEU A C 1
ATOM 1485 O O . LEU A 1 187 ? -37.623 -5.110 46.588 1.00 95.38 187 LEU A O 1
ATOM 1489 N N . HIS A 1 188 ? -36.793 -5.601 48.617 1.00 93.81 188 HIS A N 1
ATOM 1490 C CA . HIS A 1 188 ? -35.391 -5.401 48.245 1.00 93.81 188 HIS A CA 1
ATOM 1491 C C . HIS A 1 188 ? -34.940 -6.374 47.154 1.00 93.81 188 HIS A C 1
ATOM 1493 O O . HIS A 1 188 ? -34.384 -5.925 46.156 1.00 93.81 188 HIS A O 1
ATOM 1499 N N . ARG A 1 189 ? -35.251 -7.673 47.278 1.00 95.62 189 ARG A N 1
ATOM 1500 C CA . ARG A 1 189 ? -34.939 -8.675 46.240 1.00 95.62 189 ARG A CA 1
ATOM 1501 C C . ARG A 1 189 ? -35.588 -8.333 44.901 1.00 95.62 189 ARG A C 1
ATOM 1503 O O . ARG A 1 189 ? -34.936 -8.438 43.868 1.00 95.62 189 ARG A O 1
ATOM 1510 N N . HIS A 1 190 ? -36.848 -7.898 44.909 1.00 96.62 190 HIS A N 1
ATOM 1511 C CA . HIS A 1 190 ? -37.545 -7.498 43.688 1.00 96.62 190 HIS A CA 1
ATOM 1512 C C . HIS A 1 190 ? -36.907 -6.256 43.042 1.00 96.62 190 HIS A C 1
ATOM 1514 O O . HIS A 1 190 ? -36.674 -6.237 41.833 1.00 96.62 190 HIS A O 1
ATOM 1520 N N . ARG A 1 191 ? -36.573 -5.232 43.843 1.00 95.00 191 ARG A N 1
ATOM 1521 C CA . ARG A 1 191 ? -35.878 -4.023 43.365 1.00 95.00 191 ARG A CA 1
ATOM 1522 C C . ARG A 1 191 ? -34.484 -4.347 42.813 1.00 95.00 191 ARG A C 1
ATOM 1524 O O . ARG A 1 191 ? -34.154 -3.871 41.731 1.00 95.00 191 ARG A O 1
ATOM 1531 N N . ASP A 1 192 ? -33.719 -5.205 43.489 1.00 95.38 192 ASP A N 1
ATOM 1532 C CA . ASP A 1 192 ? -32.389 -5.646 43.045 1.00 95.38 192 ASP A CA 1
ATOM 1533 C C . ASP A 1 192 ? -32.472 -6.464 41.750 1.00 95.38 192 ASP A C 1
ATOM 1535 O O . ASP A 1 192 ? -31.696 -6.241 40.823 1.00 95.38 192 ASP A O 1
ATOM 1539 N N . ALA A 1 193 ? -33.462 -7.355 41.633 1.00 96.00 193 ALA A N 1
ATOM 1540 C CA . ALA A 1 193 ? -33.712 -8.104 40.405 1.00 96.00 193 ALA A CA 1
ATOM 1541 C C . ALA A 1 193 ? -34.086 -7.178 39.235 1.00 96.00 193 ALA A C 1
ATOM 1543 O O . ALA A 1 193 ? -33.624 -7.390 38.115 1.00 96.00 193 ALA A O 1
ATOM 1544 N N . ARG A 1 194 ? -34.889 -6.132 39.477 1.00 96.12 194 ARG A N 1
ATOM 1545 C CA . ARG A 1 194 ? -35.220 -5.121 38.459 1.00 96.12 194 ARG A CA 1
ATOM 1546 C C . ARG A 1 194 ? -33.985 -4.324 38.033 1.00 96.12 194 ARG A C 1
ATOM 1548 O O . ARG A 1 194 ? -33.767 -4.173 36.834 1.00 96.12 194 ARG A O 1
ATOM 1555 N N . ALA A 1 195 ? -33.172 -3.863 38.984 1.00 93.94 195 ALA A N 1
ATOM 1556 C CA . ALA A 1 195 ? -31.935 -3.135 38.701 1.00 93.94 195 ALA A CA 1
ATOM 1557 C C . ALA A 1 195 ? -30.930 -3.997 37.918 1.00 93.94 195 ALA A C 1
ATOM 1559 O O . ALA A 1 195 ? -30.342 -3.538 36.941 1.00 93.94 195 ALA A O 1
ATOM 1560 N N . TRP A 1 196 ? -30.790 -5.273 38.288 1.00 95.12 196 TRP A N 1
ATOM 1561 C CA . TRP A 1 196 ? -29.957 -6.222 37.554 1.00 95.12 196 TRP A CA 1
ATOM 1562 C C . TRP A 1 196 ? -30.452 -6.450 36.123 1.00 95.12 196 TRP A C 1
ATOM 1564 O O . TRP A 1 196 ? -29.649 -6.446 35.194 1.00 95.12 196 TRP A O 1
ATOM 1574 N N . ARG A 1 197 ? -31.766 -6.624 35.923 1.00 97.38 197 ARG A N 1
ATOM 1575 C CA . ARG A 1 197 ? -32.350 -6.776 34.580 1.00 97.38 197 ARG A CA 1
ATOM 1576 C C . ARG A 1 197 ? -32.102 -5.545 33.711 1.00 97.38 197 ARG A C 1
ATOM 1578 O O . ARG A 1 197 ? -31.751 -5.717 32.550 1.00 97.38 197 ARG A O 1
ATOM 1585 N N . ALA A 1 198 ? -32.231 -4.340 34.270 1.00 95.62 198 ALA A N 1
ATOM 1586 C CA . ALA A 1 198 ? -31.911 -3.101 33.563 1.00 95.62 198 ALA A CA 1
ATOM 1587 C C . ALA A 1 198 ? -30.431 -3.067 33.146 1.00 95.62 198 ALA A C 1
ATOM 1589 O O . ALA A 1 198 ? -30.132 -2.948 31.964 1.00 95.62 198 ALA A O 1
ATOM 1590 N N . PHE A 1 199 ? -29.508 -3.330 34.078 1.00 96.88 199 PHE A N 1
ATOM 1591 C CA . PHE A 1 199 ? -28.076 -3.414 33.771 1.00 96.88 199 PHE A CA 1
ATOM 1592 C C . PHE A 1 199 ? -27.750 -4.478 32.708 1.00 96.88 199 PHE A C 1
ATOM 1594 O O . PHE A 1 199 ? -26.921 -4.256 31.823 1.00 96.88 199 PHE A O 1
ATOM 1601 N N . ALA A 1 200 ? -28.391 -5.647 32.777 1.00 97.19 200 ALA A N 1
ATOM 1602 C CA . ALA A 1 200 ? -28.228 -6.705 31.788 1.00 97.19 200 ALA A CA 1
ATOM 1603 C C . ALA A 1 200 ? -28.730 -6.277 30.398 1.00 97.19 200 ALA A C 1
ATOM 1605 O O . ALA A 1 200 ? -28.042 -6.545 29.410 1.00 97.19 200 ALA A O 1
ATOM 1606 N N . ALA A 1 201 ? -29.872 -5.587 30.322 1.00 97.31 201 ALA A N 1
ATOM 1607 C CA . ALA A 1 201 ? -30.399 -5.029 29.080 1.00 97.31 201 ALA A CA 1
ATOM 1608 C C . ALA A 1 201 ? -29.455 -3.963 28.502 1.00 97.31 201 ALA A C 1
ATOM 1610 O O . ALA A 1 201 ? -29.072 -4.055 27.337 1.00 97.31 201 ALA A O 1
ATOM 1611 N N . ASP A 1 202 ? -28.973 -3.033 29.329 1.00 95.69 202 ASP A N 1
ATOM 1612 C CA . ASP A 1 202 ? -28.019 -2.002 28.909 1.00 95.69 202 ASP A CA 1
ATOM 1613 C C . ASP A 1 202 ? -26.716 -2.625 28.397 1.00 95.69 202 ASP A C 1
ATOM 1615 O O . ASP A 1 202 ? -26.124 -2.177 27.415 1.00 95.69 202 ASP A O 1
ATOM 1619 N N . ARG A 1 203 ? -26.233 -3.688 29.051 1.00 97.06 203 ARG A N 1
ATOM 1620 C CA . ARG A 1 203 ? -25.026 -4.411 28.628 1.00 97.06 203 ARG A CA 1
ATOM 1621 C C . ARG A 1 203 ? -25.228 -5.087 27.272 1.00 97.06 203 ARG A C 1
ATOM 1623 O O . ARG A 1 203 ? -24.301 -5.104 26.460 1.00 97.06 203 ARG A O 1
ATOM 1630 N N . GLN A 1 204 ? -26.406 -5.657 27.028 1.00 97.25 204 GLN A N 1
ATOM 1631 C CA . GLN A 1 204 ? -26.752 -6.240 25.731 1.00 97.25 204 GLN A CA 1
ATOM 1632 C C . GLN A 1 204 ? -26.847 -5.161 24.649 1.00 97.25 204 GLN A C 1
ATOM 1634 O O . GLN A 1 204 ? -26.244 -5.328 23.589 1.00 97.25 204 GLN A O 1
ATOM 1639 N N . ALA A 1 205 ? -27.509 -4.037 24.932 1.00 97.12 205 ALA A N 1
ATOM 1640 C CA . ALA A 1 205 ? -27.604 -2.900 24.020 1.00 97.12 205 ALA A CA 1
ATOM 1641 C C . ALA A 1 205 ? -26.215 -2.350 23.656 1.00 97.12 205 ALA A C 1
ATOM 1643 O O . ALA A 1 205 ? -25.896 -2.206 22.474 1.00 97.12 205 ALA A O 1
ATOM 1644 N N . LEU A 1 206 ? -25.340 -2.158 24.651 1.00 97.62 206 LEU A N 1
ATOM 1645 C CA . LEU A 1 206 ? -23.953 -1.745 24.434 1.00 97.62 206 LEU A CA 1
ATOM 1646 C C . LEU A 1 206 ? -23.200 -2.753 23.555 1.00 97.62 206 LEU A C 1
ATOM 1648 O O . LEU A 1 206 ? -22.505 -2.365 22.620 1.00 97.62 206 LEU A O 1
ATOM 1652 N N . ALA A 1 207 ? -23.341 -4.055 23.817 1.00 97.12 207 ALA A N 1
ATOM 1653 C CA . ALA A 1 207 ? -22.683 -5.087 23.020 1.00 97.12 207 ALA A CA 1
ATOM 16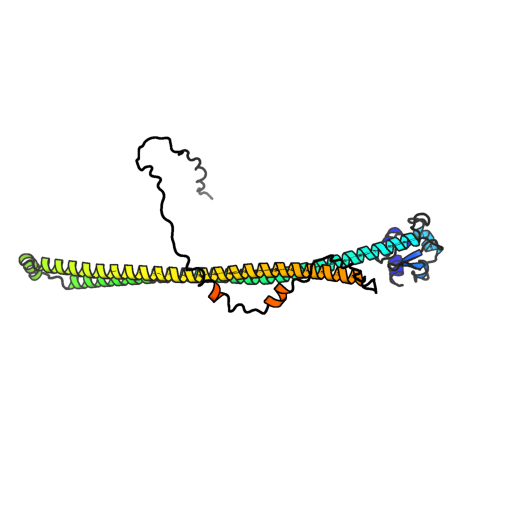54 C C . ALA A 1 207 ? -23.163 -5.095 21.557 1.00 97.12 207 ALA A C 1
ATOM 1656 O O . ALA A 1 207 ? -22.347 -5.276 20.651 1.00 97.12 207 ALA A O 1
ATOM 1657 N N . LEU A 1 208 ? -24.459 -4.885 21.314 1.00 98.00 208 LEU A N 1
ATOM 1658 C CA . LEU A 1 208 ? -25.024 -4.785 19.966 1.00 98.00 208 LEU A CA 1
ATOM 1659 C C . LEU A 1 208 ? -24.515 -3.540 19.232 1.00 98.00 208 LEU A C 1
ATOM 1661 O O . LEU A 1 208 ? -24.039 -3.667 18.103 1.00 98.00 208 LEU A O 1
ATOM 1665 N N . ALA A 1 209 ? -24.517 -2.377 19.886 1.00 96.88 209 ALA A N 1
ATOM 1666 C CA . ALA A 1 209 ? -23.974 -1.140 19.323 1.00 96.88 209 ALA A CA 1
ATOM 1667 C C . ALA A 1 209 ? -22.485 -1.290 18.962 1.00 96.88 209 ALA A C 1
ATOM 1669 O O . ALA A 1 209 ? -22.060 -0.945 17.860 1.00 96.88 209 ALA A O 1
ATOM 1670 N N . GLN A 1 210 ? -21.692 -1.906 19.847 1.00 97.00 210 GLN A N 1
ATOM 1671 C CA . GLN A 1 210 ? -20.277 -2.184 19.593 1.00 97.00 210 GLN A CA 1
ATOM 1672 C C . GLN A 1 210 ? -20.078 -3.111 18.387 1.00 97.00 210 GLN A C 1
ATOM 1674 O O . GLN A 1 210 ? -19.192 -2.856 17.571 1.00 97.00 210 GLN A O 1
ATOM 1679 N N . LYS A 1 211 ? -20.899 -4.161 18.240 1.00 97.06 211 LYS A N 1
ATOM 1680 C CA . LYS A 1 211 ? -20.861 -5.057 17.071 1.00 97.06 211 LYS A CA 1
ATOM 1681 C C . LYS A 1 211 ? -21.185 -4.313 15.777 1.00 97.06 211 LYS A C 1
ATOM 1683 O O . LYS A 1 211 ? -20.459 -4.467 14.800 1.00 97.06 211 LYS A O 1
ATOM 1688 N N . GLN A 1 212 ? -22.228 -3.484 15.775 1.00 97.31 212 GLN A N 1
ATOM 1689 C CA . GLN A 1 212 ? -22.604 -2.681 14.608 1.00 97.31 212 GLN A CA 1
ATOM 1690 C C . GLN A 1 212 ? -21.489 -1.707 14.209 1.00 97.31 212 GLN A C 1
ATOM 1692 O O . GLN A 1 212 ? -21.139 -1.639 13.032 1.00 97.31 212 GLN A O 1
ATOM 1697 N N . ALA A 1 213 ? -20.862 -1.038 15.182 1.00 96.06 213 ALA A N 1
ATOM 1698 C CA . ALA A 1 213 ? -19.699 -0.183 14.944 1.00 96.06 213 ALA A CA 1
ATOM 1699 C C . ALA A 1 213 ? -18.490 -0.962 14.386 1.00 96.06 213 ALA A C 1
ATOM 1701 O O . ALA A 1 213 ? -17.756 -0.453 13.544 1.00 96.06 213 ALA A O 1
ATOM 1702 N N . ALA A 1 214 ? -18.290 -2.220 14.807 1.00 96.69 214 ALA A N 1
ATOM 1703 C CA . ALA A 1 214 ? -17.245 -3.087 14.245 1.00 96.69 214 ALA A CA 1
ATOM 1704 C C . ALA A 1 214 ? -17.477 -3.337 12.757 1.00 96.69 214 ALA A C 1
ATOM 1706 O O . ALA A 1 214 ? -16.569 -3.194 11.945 1.00 96.69 214 ALA A O 1
ATOM 1707 N N . LEU A 1 215 ? -18.709 -3.721 12.424 1.00 97.88 215 LEU A N 1
ATOM 1708 C CA . LEU A 1 215 ? -19.095 -4.087 11.070 1.00 97.88 215 LEU A CA 1
ATOM 1709 C C . LEU A 1 215 ? -19.053 -2.879 10.136 1.00 97.88 215 LEU A C 1
ATOM 1711 O O . LEU A 1 215 ? -18.622 -3.013 8.994 1.00 97.88 215 LEU A O 1
ATOM 1715 N N . SER A 1 216 ? -19.470 -1.700 10.603 1.00 97.06 216 SER A N 1
ATOM 1716 C CA . SER A 1 216 ? -19.398 -0.479 9.800 1.00 97.06 216 SER A CA 1
ATOM 1717 C C . SER A 1 216 ? -17.949 -0.083 9.505 1.00 97.06 216 SER A C 1
ATOM 1719 O O . SER A 1 216 ? -17.634 0.219 8.353 1.00 97.06 216 SER A O 1
ATOM 1721 N N . LEU A 1 217 ? -17.057 -0.157 10.501 1.00 97.69 217 LEU A N 1
ATOM 1722 C CA . LEU A 1 217 ? -15.627 0.087 10.308 1.00 97.69 217 LEU A CA 1
ATOM 1723 C C . LEU A 1 217 ? -15.021 -0.936 9.340 1.00 97.69 217 LEU A C 1
ATOM 1725 O O . LEU A 1 217 ? -14.355 -0.553 8.381 1.00 97.69 217 LEU A O 1
ATOM 1729 N N . GLN A 1 218 ? -15.302 -2.225 9.543 1.00 97.25 218 GLN A N 1
ATOM 1730 C CA . GLN A 1 218 ? -14.800 -3.295 8.686 1.00 97.25 218 GLN A CA 1
ATOM 1731 C C . GLN A 1 218 ? -15.222 -3.093 7.225 1.00 97.25 218 GLN A C 1
ATOM 1733 O O . GLN A 1 218 ? -14.369 -3.108 6.343 1.00 97.25 218 GLN A O 1
ATOM 1738 N N . ARG A 1 219 ? -16.509 -2.824 6.969 1.00 97.69 219 ARG A N 1
ATOM 1739 C CA . ARG A 1 219 ? -17.022 -2.572 5.613 1.00 97.69 219 ARG A CA 1
ATOM 1740 C C . ARG A 1 219 ? -16.326 -1.389 4.945 1.00 97.69 219 ARG A C 1
ATOM 1742 O O . ARG A 1 219 ? -15.950 -1.481 3.782 1.00 97.69 219 ARG A O 1
ATOM 1749 N N . ARG A 1 220 ? -16.127 -0.282 5.670 1.00 97.06 220 ARG A N 1
ATOM 1750 C CA . ARG A 1 220 ? -15.396 0.884 5.143 1.00 97.06 220 ARG A CA 1
ATOM 1751 C C . ARG A 1 220 ? -13.969 0.504 4.749 1.00 97.06 220 ARG A C 1
ATOM 1753 O O . ARG A 1 220 ? -13.538 0.829 3.647 1.00 97.06 220 ARG A O 1
ATOM 1760 N N . GLN A 1 221 ? -13.262 -0.221 5.613 1.00 96.94 221 GLN A N 1
ATOM 1761 C CA . GLN A 1 221 ? -11.887 -0.655 5.358 1.00 96.94 221 GLN A CA 1
ATOM 1762 C C . GLN A 1 221 ? -11.797 -1.642 4.182 1.00 96.94 221 GLN A C 1
ATOM 1764 O O . GLN A 1 221 ? -10.861 -1.558 3.389 1.00 96.94 221 GLN A O 1
ATOM 1769 N N . GLU A 1 222 ? -12.781 -2.531 4.025 1.00 96.69 222 GLU A N 1
ATOM 1770 C CA . GLU A 1 222 ? -12.886 -3.445 2.882 1.00 96.69 222 GLU A CA 1
ATOM 1771 C C . GLU A 1 222 ? -13.056 -2.687 1.563 1.00 96.69 222 GLU A C 1
ATOM 1773 O O . GLU A 1 222 ? -12.306 -2.943 0.622 1.00 96.69 222 GLU A O 1
ATOM 1778 N N . VAL A 1 223 ? -13.976 -1.716 1.498 1.00 97.44 223 VAL A N 1
ATOM 1779 C CA . VAL A 1 223 ? -14.172 -0.892 0.291 1.00 97.44 223 VAL A CA 1
ATOM 1780 C C . VAL A 1 223 ? -12.884 -0.157 -0.073 1.00 97.44 223 VAL A C 1
ATOM 1782 O O . VAL A 1 223 ? -12.417 -0.266 -1.204 1.00 97.44 223 VAL A O 1
ATOM 1785 N N . GLN A 1 224 ? -12.245 0.504 0.894 1.00 95.75 224 GLN A N 1
ATOM 1786 C CA . GLN A 1 224 ? -10.996 1.213 0.623 1.00 95.75 224 GLN A CA 1
ATOM 1787 C C . GLN A 1 224 ? -9.855 0.260 0.212 1.00 95.75 224 GLN A C 1
ATOM 1789 O O . GLN A 1 224 ? -8.995 0.625 -0.589 1.00 95.75 224 GLN A O 1
ATOM 1794 N N . GLY A 1 225 ? -9.830 -0.969 0.742 1.00 95.31 225 GLY A N 1
ATOM 1795 C CA . GLY A 1 225 ? -8.876 -2.003 0.336 1.00 95.31 225 GLY A CA 1
ATOM 1796 C C . GLY A 1 225 ? -9.099 -2.479 -1.102 1.00 95.31 225 GLY A C 1
ATOM 1797 O O . GLY A 1 225 ? -8.134 -2.690 -1.842 1.00 95.31 225 GLY A O 1
ATOM 1798 N N . LEU A 1 226 ? -10.361 -2.602 -1.525 1.00 96.69 226 LEU A N 1
ATOM 1799 C CA . LEU A 1 226 ? -10.718 -2.915 -2.909 1.00 96.69 226 LEU A CA 1
ATOM 1800 C C . LEU A 1 226 ? -10.306 -1.791 -3.861 1.00 96.69 226 LEU A C 1
ATOM 1802 O O . LEU A 1 226 ? -9.777 -2.083 -4.933 1.00 96.69 226 LEU A O 1
ATOM 1806 N N . ASP A 1 227 ? -10.500 -0.531 -3.477 1.00 96.00 227 ASP A N 1
ATOM 1807 C CA . ASP A 1 227 ? -10.110 0.616 -4.300 1.00 96.00 227 ASP A CA 1
ATOM 1808 C C . ASP A 1 227 ? -8.590 0.697 -4.480 1.00 96.00 227 ASP A C 1
ATOM 1810 O O . ASP A 1 227 ? -8.114 0.796 -5.614 1.00 96.00 227 ASP A O 1
ATOM 1814 N N . ALA A 1 228 ? -7.814 0.514 -3.407 1.00 94.69 228 ALA A N 1
ATOM 1815 C CA . ALA A 1 228 ? -6.354 0.419 -3.492 1.00 94.69 228 ALA A CA 1
ATOM 1816 C C . ALA A 1 228 ? -5.906 -0.745 -4.403 1.00 94.69 228 ALA A C 1
ATOM 1818 O O . ALA A 1 228 ? -5.017 -0.599 -5.245 1.00 94.69 228 ALA A O 1
ATOM 1819 N N . ALA A 1 229 ? -6.565 -1.906 -4.308 1.00 94.62 229 ALA A N 1
ATOM 1820 C CA . ALA A 1 229 ? -6.273 -3.045 -5.178 1.00 94.62 229 ALA A CA 1
ATOM 1821 C C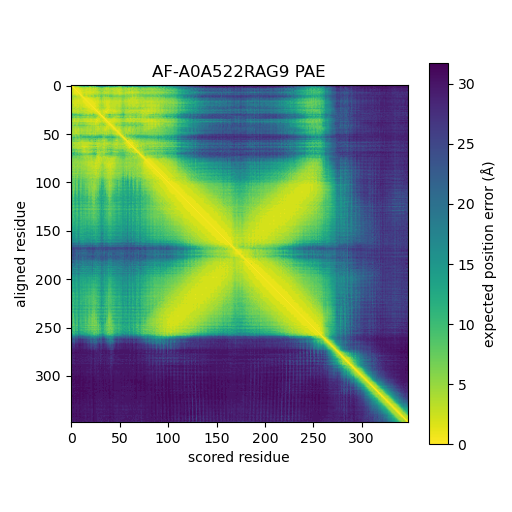 . ALA A 1 229 ? -6.618 -2.770 -6.654 1.00 94.62 229 ALA A C 1
ATOM 1823 O O . ALA A 1 229 ? -5.907 -3.227 -7.554 1.00 94.62 229 ALA A O 1
ATOM 1824 N N . ARG A 1 230 ? -7.696 -2.021 -6.930 1.00 96.94 230 ARG A N 1
ATOM 1825 C CA . ARG A 1 230 ? -8.052 -1.586 -8.292 1.00 96.94 230 ARG A CA 1
ATOM 1826 C C . ARG A 1 230 ? -6.999 -0.643 -8.860 1.00 96.94 230 ARG A C 1
ATOM 1828 O O . ARG A 1 230 ? -6.621 -0.825 -10.014 1.00 96.94 230 ARG A O 1
ATOM 1835 N N . GLN A 1 231 ? -6.504 0.303 -8.064 1.00 95.88 231 GLN A N 1
ATOM 1836 C CA . GLN A 1 231 ? -5.455 1.239 -8.477 1.00 95.88 231 GLN A CA 1
ATOM 1837 C C . GLN A 1 231 ? -4.167 0.507 -8.869 1.00 95.88 231 GLN A C 1
ATOM 1839 O O . GLN A 1 231 ? -3.647 0.743 -9.957 1.00 95.88 231 GLN A O 1
ATOM 1844 N N . LEU A 1 232 ? -3.710 -0.459 -8.063 1.00 95.12 232 LEU A N 1
ATOM 1845 C CA . LEU A 1 232 ? -2.530 -1.271 -8.391 1.00 95.12 232 LEU A CA 1
ATOM 1846 C C . LEU A 1 232 ? -2.716 -2.076 -9.686 1.00 95.12 232 LEU A C 1
ATOM 1848 O O . LEU A 1 232 ? -1.830 -2.112 -10.541 1.00 95.12 232 LEU A O 1
ATOM 1852 N N . LYS A 1 233 ? -3.891 -2.687 -9.878 1.00 96.81 233 LYS A N 1
ATOM 1853 C CA . LYS A 1 233 ? -4.212 -3.404 -11.125 1.00 96.81 233 LYS A CA 1
ATOM 1854 C C . LYS A 1 233 ? -4.267 -2.465 -12.331 1.00 96.81 233 LYS A C 1
ATOM 1856 O O . LYS A 1 233 ? -3.847 -2.851 -13.421 1.00 96.81 233 LYS A O 1
ATOM 1861 N N . ALA A 1 234 ? -4.815 -1.263 -12.163 1.00 97.38 234 ALA A N 1
ATOM 1862 C CA . ALA A 1 234 ? -4.877 -0.257 -13.215 1.00 97.38 234 ALA A CA 1
ATOM 1863 C C . ALA A 1 234 ? -3.472 0.216 -13.607 1.00 97.38 234 ALA A C 1
ATOM 1865 O O . ALA A 1 234 ? -3.163 0.234 -14.797 1.00 97.38 234 ALA A O 1
ATOM 1866 N N . LEU A 1 235 ? -2.610 0.488 -12.622 1.00 96.81 235 LEU A N 1
ATOM 1867 C CA . LEU A 1 235 ? -1.208 0.832 -12.843 1.00 96.81 235 LEU A CA 1
ATOM 1868 C C . LEU A 1 235 ? -0.490 -0.270 -13.634 1.00 96.81 235 LEU A C 1
ATOM 1870 O O . LEU A 1 235 ? 0.093 0.016 -14.674 1.00 96.81 235 LEU A O 1
ATOM 1874 N N . GLY A 1 236 ? -0.639 -1.537 -13.231 1.00 96.12 236 GLY A N 1
ATOM 1875 C CA . GLY A 1 236 ? -0.034 -2.663 -13.949 1.00 96.12 236 GLY A CA 1
ATOM 1876 C C . GLY A 1 236 ? -0.436 -2.731 -15.428 1.00 96.12 236 GLY A C 1
ATOM 1877 O O . GLY A 1 236 ? 0.391 -3.013 -16.293 1.00 96.12 236 GLY A O 1
ATOM 1878 N N . LYS A 1 237 ? -1.693 -2.406 -15.761 1.00 97.44 237 LYS A N 1
ATOM 1879 C CA . LYS A 1 237 ? -2.149 -2.333 -17.161 1.00 97.44 237 LYS A CA 1
ATOM 1880 C C . LYS A 1 237 ? -1.524 -1.164 -17.921 1.00 97.44 237 LYS A C 1
ATOM 1882 O O . LYS A 1 237 ? -1.231 -1.310 -19.106 1.00 97.44 237 LYS A O 1
ATOM 1887 N N . VAL A 1 238 ? -1.356 -0.013 -17.271 1.00 97.31 238 VAL A N 1
ATOM 1888 C CA . VAL A 1 238 ? -0.692 1.154 -17.868 1.00 97.31 238 VAL A CA 1
ATOM 1889 C C . VAL A 1 238 ? 0.764 0.821 -18.183 1.00 97.31 238 VAL A C 1
ATOM 1891 O O . VAL A 1 238 ? 1.205 1.045 -19.303 1.00 97.31 238 VAL A O 1
ATOM 1894 N N . GLU A 1 239 ? 1.475 0.180 -17.262 1.00 96.62 239 GLU A N 1
ATOM 1895 C CA . GLU A 1 239 ? 2.887 -0.176 -17.437 1.00 96.62 239 GLU A CA 1
ATOM 1896 C C . GLU A 1 239 ? 3.115 -1.167 -18.583 1.00 96.62 239 GLU A C 1
ATOM 1898 O O . GLU A 1 239 ? 4.069 -1.025 -19.351 1.00 96.62 239 GLU A O 1
ATOM 1903 N N . VAL A 1 240 ? 2.212 -2.140 -18.749 1.00 96.75 240 VAL A N 1
ATOM 1904 C CA . VAL A 1 240 ? 2.234 -3.055 -19.901 1.00 96.75 240 VAL A CA 1
ATOM 1905 C C . VAL A 1 240 ? 2.046 -2.285 -21.212 1.00 96.75 240 VAL A C 1
ATOM 1907 O O . VAL A 1 240 ? 2.781 -2.522 -22.169 1.00 96.75 240 VAL A O 1
ATOM 1910 N N . ARG A 1 241 ? 1.108 -1.329 -21.261 1.00 97.25 241 ARG A N 1
ATOM 1911 C CA . ARG A 1 241 ? 0.877 -0.497 -22.455 1.00 97.25 241 ARG A CA 1
ATOM 1912 C C . ARG A 1 241 ? 2.062 0.412 -22.767 1.00 97.25 241 ARG A C 1
ATOM 1914 O O . ARG A 1 241 ? 2.381 0.593 -23.933 1.00 97.25 241 ARG A O 1
ATOM 1921 N N . GLU A 1 242 ? 2.717 0.966 -21.752 1.00 96.50 242 GLU A N 1
ATOM 1922 C CA . GLU A 1 242 ? 3.909 1.804 -21.919 1.00 96.50 242 GLU A CA 1
ATOM 1923 C C . GLU A 1 242 ? 5.078 1.012 -22.521 1.00 96.50 242 GLU A C 1
ATOM 1925 O O . GLU A 1 242 ? 5.731 1.491 -23.448 1.00 96.50 242 GLU A O 1
ATOM 1930 N N . ARG A 1 243 ? 5.300 -0.227 -22.057 1.00 95.19 243 ARG A N 1
ATOM 1931 C CA . ARG A 1 243 ? 6.314 -1.131 -22.628 1.00 95.19 243 ARG A CA 1
ATOM 1932 C C . ARG A 1 243 ? 6.008 -1.463 -24.088 1.00 95.19 243 ARG A C 1
ATOM 1934 O O . ARG A 1 243 ? 6.867 -1.292 -24.948 1.00 95.19 243 ARG A O 1
ATOM 1941 N N . GLN A 1 244 ? 4.760 -1.828 -24.380 1.00 96.38 244 GLN A N 1
ATOM 1942 C CA . GLN A 1 244 ? 4.307 -2.077 -25.752 1.00 96.38 244 GLN A CA 1
ATOM 1943 C C . GLN A 1 244 ? 4.459 -0.836 -26.642 1.00 96.38 244 GLN A C 1
ATOM 1945 O O . GLN A 1 244 ? 4.886 -0.940 -27.788 1.00 96.38 244 GLN A O 1
ATOM 1950 N N . ALA A 1 245 ? 4.145 0.355 -26.129 1.00 96.56 245 ALA A N 1
ATOM 1951 C CA . ALA A 1 245 ? 4.302 1.601 -26.870 1.00 96.56 245 ALA A CA 1
ATOM 1952 C C . ALA A 1 245 ? 5.776 1.894 -27.198 1.00 96.56 245 ALA A C 1
ATOM 1954 O O . ALA A 1 245 ? 6.071 2.336 -28.311 1.00 96.56 245 ALA A O 1
ATOM 1955 N N . LEU A 1 246 ? 6.701 1.608 -26.274 1.00 94.81 246 LEU A N 1
ATOM 1956 C CA . LEU A 1 246 ? 8.142 1.731 -26.509 1.00 94.81 246 LEU A CA 1
ATOM 1957 C C . LEU A 1 246 ? 8.616 0.748 -27.588 1.00 94.81 246 LEU A C 1
ATOM 1959 O O . LEU A 1 246 ? 9.329 1.148 -28.508 1.00 94.81 246 LEU A O 1
ATOM 1963 N N . GLU A 1 247 ? 8.174 -0.508 -27.535 1.00 93.50 247 GLU A N 1
ATOM 1964 C CA . GLU A 1 247 ? 8.491 -1.517 -28.555 1.00 93.50 247 GLU A CA 1
ATOM 1965 C C . GLU A 1 247 ? 7.954 -1.129 -29.938 1.00 93.50 247 GLU A C 1
ATOM 1967 O O . GLU A 1 247 ? 8.682 -1.173 -30.932 1.00 93.50 247 GLU A O 1
ATOM 1972 N N . VAL A 1 248 ? 6.696 -0.687 -30.016 1.00 95.25 248 VAL A N 1
ATOM 1973 C CA . VAL A 1 248 ? 6.081 -0.223 -31.268 1.00 95.25 248 VAL A CA 1
ATOM 1974 C C . VAL A 1 248 ? 6.833 0.983 -31.825 1.00 95.25 248 VAL A C 1
ATOM 1976 O O . VAL A 1 248 ? 7.095 1.038 -33.030 1.00 95.25 248 VAL A O 1
ATOM 1979 N N . ARG A 1 249 ? 7.220 1.935 -30.966 1.00 93.94 249 ARG A N 1
ATOM 1980 C CA . ARG A 1 249 ? 8.046 3.080 -31.361 1.00 93.94 249 ARG A CA 1
ATOM 1981 C C . ARG A 1 249 ? 9.395 2.621 -31.914 1.00 93.94 249 ARG A C 1
ATOM 1983 O O . ARG A 1 249 ? 9.767 3.073 -32.994 1.00 93.94 249 ARG A O 1
ATOM 1990 N N . ARG A 1 250 ? 10.066 1.674 -31.252 1.00 90.00 250 ARG A N 1
ATOM 1991 C CA . ARG A 1 250 ? 11.335 1.090 -31.718 1.00 90.00 250 ARG A CA 1
ATOM 1992 C C . ARG A 1 250 ? 11.192 0.477 -33.107 1.00 90.00 250 ARG A C 1
ATOM 1994 O O . ARG A 1 250 ? 11.970 0.779 -34.007 1.00 90.00 250 ARG A O 1
ATOM 2001 N N . VAL A 1 251 ? 10.176 -0.361 -33.300 1.00 91.69 251 VAL A N 1
ATOM 2002 C CA . VAL A 1 251 ? 9.905 -1.003 -34.593 1.00 91.69 251 VAL A CA 1
ATOM 2003 C C . VAL A 1 251 ? 9.598 0.046 -35.666 1.00 91.69 251 VAL A C 1
ATOM 2005 O O . VAL A 1 251 ? 10.041 -0.088 -36.806 1.00 91.69 251 VAL A O 1
ATOM 2008 N N . ARG A 1 252 ? 8.864 1.112 -35.329 1.00 92.12 252 ARG A N 1
ATOM 2009 C CA . ARG A 1 252 ? 8.581 2.216 -36.255 1.00 92.12 252 ARG A CA 1
ATOM 2010 C C . ARG A 1 252 ? 9.853 2.962 -36.659 1.00 92.12 252 ARG A C 1
ATOM 2012 O O . ARG A 1 252 ? 10.038 3.193 -37.849 1.00 92.12 252 ARG A O 1
ATOM 2019 N N . GLU A 1 253 ? 10.717 3.312 -35.711 1.00 88.75 253 GLU A N 1
ATOM 2020 C CA . GLU A 1 253 ? 11.997 3.986 -35.977 1.00 88.75 253 GLU A CA 1
ATOM 2021 C C . GLU A 1 253 ? 12.902 3.119 -36.864 1.00 88.75 253 GLU A C 1
ATOM 2023 O O . GLU A 1 253 ? 13.423 3.606 -37.864 1.00 88.75 253 GLU A O 1
ATOM 2028 N N . GLN A 1 254 ? 12.986 1.810 -36.596 1.00 86.31 254 GLN A N 1
ATOM 2029 C CA . GLN A 1 254 ? 13.705 0.860 -37.455 1.00 86.31 254 GLN A CA 1
ATOM 2030 C C . GLN A 1 254 ? 13.157 0.836 -38.889 1.00 86.31 254 GLN A C 1
ATOM 2032 O O . GLN A 1 254 ? 13.933 0.852 -39.843 1.00 86.31 254 GLN A O 1
ATOM 2037 N N . ARG A 1 255 ? 11.827 0.853 -39.065 1.00 87.31 255 ARG A N 1
ATOM 2038 C CA . ARG A 1 255 ? 11.210 0.935 -40.402 1.00 87.31 255 ARG A CA 1
ATOM 2039 C C . ARG A 1 255 ? 11.501 2.261 -41.098 1.00 87.31 255 ARG A C 1
ATOM 2041 O O . ARG A 1 255 ? 11.677 2.259 -42.309 1.00 87.31 255 ARG A O 1
ATOM 2048 N N . ILE A 1 256 ? 11.515 3.381 -40.372 1.00 86.56 256 ILE A N 1
ATOM 2049 C CA . ILE A 1 256 ? 11.829 4.700 -40.944 1.00 86.56 256 ILE A CA 1
ATOM 2050 C C . ILE A 1 256 ? 13.286 4.731 -41.412 1.00 86.56 256 ILE A C 1
ATOM 2052 O O . ILE A 1 256 ? 13.529 5.111 -42.550 1.00 86.56 256 ILE A O 1
ATOM 2056 N N . ILE A 1 257 ? 14.226 4.251 -40.593 1.00 82.44 257 ILE A N 1
ATOM 2057 C CA . ILE A 1 257 ? 15.651 4.157 -40.954 1.00 82.44 257 ILE A CA 1
ATOM 2058 C C . ILE A 1 257 ? 15.854 3.222 -42.156 1.00 82.44 257 ILE A C 1
ATOM 2060 O O . ILE A 1 257 ? 16.609 3.535 -43.069 1.00 82.44 257 ILE A O 1
ATOM 2064 N N . GLY A 1 258 ? 15.145 2.089 -42.200 1.00 81.50 258 GLY A N 1
ATOM 2065 C CA . GLY A 1 258 ? 15.181 1.191 -43.358 1.00 81.50 258 GLY A CA 1
ATOM 2066 C C . GLY A 1 258 ? 14.624 1.826 -44.640 1.00 81.50 258 GLY A C 1
ATOM 2067 O O . GLY A 1 258 ? 15.034 1.451 -45.732 1.00 81.50 258 GLY A O 1
ATOM 2068 N N . ARG A 1 259 ? 13.714 2.803 -44.519 1.00 77.81 259 ARG A N 1
ATOM 2069 C CA . ARG A 1 259 ? 13.145 3.553 -45.651 1.00 77.81 259 ARG A CA 1
ATOM 2070 C C . ARG A 1 259 ? 13.982 4.759 -46.061 1.00 77.81 259 ARG A C 1
ATOM 2072 O O . ARG A 1 259 ? 13.963 5.099 -47.233 1.00 77.81 259 ARG A O 1
ATOM 2079 N N . SER A 1 260 ? 14.712 5.400 -45.147 1.00 65.62 260 SER A N 1
ATOM 2080 C CA . SER A 1 260 ? 15.466 6.633 -45.428 1.00 65.62 260 SER A CA 1
ATOM 2081 C C . SER A 1 260 ? 16.635 6.455 -46.407 1.00 65.62 260 SER A C 1
ATOM 2083 O O . SER A 1 260 ? 17.274 7.436 -46.756 1.00 65.62 260 SER A O 1
ATOM 2085 N N . GLY A 1 261 ? 16.922 5.226 -46.853 1.00 61.97 261 GLY A N 1
ATOM 2086 C CA . GLY A 1 261 ? 17.833 4.943 -47.968 1.00 61.97 261 GLY A CA 1
ATOM 2087 C C . GLY A 1 261 ? 17.142 4.729 -49.323 1.00 61.97 261 GLY A C 1
ATOM 2088 O O . GLY A 1 261 ? 17.822 4.396 -50.288 1.00 61.97 261 GLY A O 1
ATOM 2089 N N . HIS A 1 262 ? 15.812 4.828 -49.413 1.00 58.97 262 HIS A N 1
ATOM 2090 C CA . HIS A 1 262 ? 15.040 4.665 -50.650 1.00 58.97 262 HIS A CA 1
ATOM 2091 C C . HIS A 1 262 ? 14.124 5.889 -50.841 1.00 58.97 262 HIS A C 1
ATOM 2093 O O . HIS A 1 262 ? 13.052 5.963 -50.244 1.00 58.97 262 HIS A O 1
ATOM 2099 N N . ASP A 1 263 ? 14.516 6.832 -51.711 1.00 56.28 263 ASP A N 1
ATOM 2100 C CA . ASP A 1 263 ? 13.737 8.045 -52.062 1.00 56.28 263 ASP A CA 1
ATOM 2101 C C . ASP A 1 263 ? 12.378 7.753 -52.725 1.00 56.28 263 ASP A C 1
ATOM 2103 O O . ASP A 1 263 ? 11.532 8.632 -52.885 1.00 56.28 263 ASP A O 1
ATOM 2107 N N . ARG A 1 264 ? 12.127 6.498 -53.103 1.00 54.53 264 ARG A N 1
ATOM 2108 C CA . ARG A 1 264 ? 10.825 6.032 -53.571 1.00 54.53 264 ARG A CA 1
ATOM 2109 C C . ARG A 1 264 ? 10.242 5.106 -52.519 1.00 54.53 264 ARG A C 1
ATOM 2111 O O . ARG A 1 264 ? 10.801 4.043 -52.250 1.00 54.53 264 ARG A O 1
ATOM 2118 N N . MET A 1 265 ? 9.081 5.474 -51.964 1.00 59.56 265 MET A N 1
ATOM 2119 C CA . MET A 1 265 ? 8.228 4.472 -51.326 1.00 59.56 265 MET A CA 1
ATOM 2120 C C . MET A 1 265 ? 8.083 3.315 -52.319 1.00 59.56 265 MET A C 1
ATOM 2122 O O . MET A 1 265 ? 7.770 3.594 -53.480 1.00 59.56 265 MET A O 1
ATOM 2126 N N . PRO A 1 266 ? 8.306 2.048 -51.918 1.00 57.47 266 PRO A N 1
ATOM 2127 C CA . PRO A 1 266 ? 7.899 0.940 -52.760 1.00 57.47 266 PRO A CA 1
ATOM 2128 C C . PRO A 1 266 ? 6.414 1.161 -53.002 1.00 57.47 266 PRO A C 1
ATOM 2130 O O . PRO A 1 266 ? 5.619 1.143 -52.054 1.00 57.47 266 PRO A O 1
ATOM 2133 N N . SER A 1 267 ? 6.058 1.498 -54.244 1.00 56.75 267 SER A N 1
ATOM 2134 C CA . SER A 1 267 ? 4.667 1.580 -54.644 1.00 56.75 267 SER A CA 1
ATOM 2135 C C . SER A 1 267 ? 4.069 0.270 -54.184 1.00 56.75 267 SER A C 1
ATOM 2137 O O . SER A 1 267 ? 4.584 -0.794 -54.530 1.00 56.75 267 SER A O 1
ATOM 2139 N N . LEU A 1 268 ? 3.037 0.336 -53.352 1.00 57.41 268 LEU A N 1
ATOM 2140 C CA . LEU A 1 268 ? 2.199 -0.815 -53.110 1.00 57.41 268 LEU A CA 1
ATOM 2141 C C . LEU A 1 268 ? 1.513 -1.121 -54.448 1.00 57.41 268 LEU A C 1
ATOM 2143 O O . LEU A 1 268 ? 0.321 -0.893 -54.600 1.00 57.41 268 LEU A O 1
ATOM 2147 N N . THR A 1 269 ? 2.237 -1.710 -55.401 1.00 55.41 269 THR A N 1
ATOM 2148 C CA . THR A 1 269 ? 1.699 -2.696 -56.334 1.00 55.41 269 THR A CA 1
ATOM 2149 C C . THR A 1 269 ? 1.345 -3.930 -55.505 1.00 55.41 269 THR A C 1
ATOM 2151 O O . THR A 1 269 ? 1.792 -5.043 -55.750 1.00 55.41 269 THR A O 1
ATOM 2154 N N . LEU A 1 270 ? 0.533 -3.718 -54.462 1.00 56.84 270 LEU A N 1
ATOM 2155 C CA . LEU A 1 270 ? -0.465 -4.680 -54.084 1.00 56.84 270 LEU A CA 1
ATOM 2156 C C . LEU A 1 270 ? -1.287 -4.801 -55.358 1.00 56.84 270 LEU A C 1
ATOM 2158 O O . LEU A 1 270 ? -2.097 -3.925 -55.666 1.00 56.84 270 LEU A O 1
ATOM 2162 N N . GLU A 1 271 ? -1.054 -5.864 -56.120 1.00 55.03 271 GLU A N 1
ATOM 2163 C CA . GLU A 1 271 ? -2.134 -6.453 -56.885 1.00 55.03 271 GLU A CA 1
ATOM 2164 C C . GLU A 1 271 ? -3.236 -6.758 -55.864 1.00 55.03 271 GLU A C 1
ATOM 2166 O O . GLU A 1 271 ? -3.321 -7.847 -55.298 1.00 55.03 271 GLU A O 1
ATOM 2171 N N . LEU A 1 272 ? -4.055 -5.749 -55.556 1.00 56.81 272 LEU A N 1
ATOM 2172 C CA . LEU A 1 272 ? -5.345 -5.900 -54.922 1.00 56.81 272 LEU A CA 1
ATOM 2173 C C . LEU A 1 272 ? -6.176 -6.657 -55.948 1.00 56.81 272 LEU A C 1
ATOM 2175 O O . LEU A 1 272 ? -6.977 -6.088 -56.680 1.00 56.81 272 LEU A O 1
ATOM 2179 N N . LYS A 1 273 ? -5.953 -7.963 -56.020 1.00 56.94 273 LYS A N 1
ATOM 2180 C CA . LYS A 1 273 ? -6.928 -8.900 -56.532 1.00 56.94 273 LYS A CA 1
ATOM 2181 C C . LYS A 1 273 ? -7.833 -9.260 -55.359 1.00 56.94 273 LYS A C 1
ATOM 2183 O O . LYS A 1 273 ? -7.543 -10.219 -54.649 1.00 56.94 273 LYS A O 1
ATOM 2188 N N . PRO A 1 274 ? -8.980 -8.595 -55.161 1.00 55.62 274 PRO A N 1
ATOM 2189 C CA . PRO A 1 274 ? -10.152 -9.317 -54.744 1.00 55.62 274 PRO A CA 1
ATOM 2190 C C . PRO A 1 274 ? -10.836 -9.804 -56.024 1.00 55.62 274 PRO A C 1
ATOM 2192 O O . PRO A 1 274 ? -11.600 -9.069 -56.648 1.00 55.62 274 PRO A O 1
ATOM 2195 N N . LYS A 1 275 ? -10.633 -11.067 -56.416 1.00 58.00 275 LYS A N 1
ATOM 2196 C CA . LYS A 1 275 ? -11.695 -11.740 -57.176 1.00 58.00 275 LYS A CA 1
ATOM 2197 C C . LYS A 1 275 ? -12.835 -11.993 -56.187 1.00 58.00 275 LYS A C 1
ATOM 2199 O O . LYS A 1 275 ? -12.858 -12.999 -55.494 1.00 58.00 275 LYS A O 1
ATOM 2204 N N . GLY A 1 276 ? -13.739 -11.022 -56.087 1.00 58.34 276 GLY A N 1
ATOM 2205 C CA . GLY A 1 276 ? -15.087 -11.220 -55.562 1.00 58.34 276 GLY A CA 1
ATOM 2206 C C . GLY A 1 276 ? -15.234 -11.264 -54.042 1.00 58.34 276 GLY A C 1
ATOM 2207 O O . GLY A 1 276 ? -15.455 -12.316 -53.456 1.00 58.34 276 GLY A O 1
ATOM 2208 N N . ARG A 1 277 ? -15.306 -10.092 -53.412 1.00 60.28 277 ARG A N 1
ATOM 2209 C CA . ARG A 1 277 ? -16.321 -9.855 -52.374 1.00 60.28 277 ARG A CA 1
ATOM 2210 C C . ARG A 1 277 ? -16.766 -8.405 -52.475 1.00 60.28 277 ARG A C 1
ATOM 2212 O O . ARG A 1 277 ? -16.005 -7.495 -52.165 1.00 60.28 277 ARG A O 1
ATOM 2219 N N . SER A 1 278 ? -17.995 -8.201 -52.945 1.00 57.78 278 SER A N 1
ATOM 2220 C CA . SER A 1 278 ? -18.648 -6.894 -52.941 1.00 57.78 278 SER A CA 1
ATOM 2221 C C . SER A 1 278 ? -18.613 -6.324 -51.527 1.00 57.78 278 SER A C 1
ATOM 2223 O O . SER A 1 278 ? -18.957 -7.037 -50.576 1.00 57.78 278 SER A O 1
ATOM 2225 N N . ALA A 1 279 ? -18.216 -5.058 -51.386 1.00 54.66 279 ALA A N 1
ATOM 2226 C CA . ALA A 1 279 ? -18.301 -4.336 -50.124 1.00 54.66 279 ALA A CA 1
ATOM 2227 C C . ALA A 1 279 ? -19.684 -4.582 -49.504 1.00 54.66 279 ALA A C 1
ATOM 2229 O O . ALA A 1 279 ? -20.710 -4.282 -50.112 1.00 54.66 279 ALA A O 1
ATOM 2230 N N . SER A 1 280 ? -19.740 -5.197 -48.320 1.00 56.50 280 SER A N 1
ATOM 2231 C CA . SER A 1 280 ? -21.009 -5.443 -47.639 1.00 56.50 280 SER A CA 1
ATOM 2232 C C . SER A 1 280 ? -21.529 -4.115 -47.081 1.00 56.50 280 SER A C 1
ATOM 2234 O O . SER A 1 280 ? -21.360 -3.805 -45.900 1.00 56.50 280 SER A O 1
ATOM 2236 N N . VAL A 1 281 ? -22.160 -3.320 -47.946 1.00 57.84 281 VAL A N 1
ATOM 2237 C CA . VAL A 1 281 ? -22.725 -1.993 -47.644 1.00 57.84 281 VAL A CA 1
ATOM 2238 C C . VAL A 1 281 ? -23.774 -2.062 -46.522 1.00 57.84 281 VAL A C 1
ATOM 2240 O O . VAL A 1 281 ? -24.012 -1.065 -45.848 1.00 57.84 281 VAL A O 1
ATOM 2243 N N . ARG A 1 282 ? -24.335 -3.247 -46.226 1.00 56.09 282 ARG A N 1
ATOM 2244 C CA . ARG A 1 282 ? -25.282 -3.458 -45.113 1.00 56.09 282 ARG A CA 1
ATOM 2245 C C . ARG A 1 282 ? -24.734 -2.996 -43.757 1.00 56.09 282 ARG A C 1
ATOM 2247 O O . ARG A 1 282 ? -25.383 -2.205 -43.090 1.00 56.09 282 ARG A O 1
ATOM 2254 N N . ARG A 1 283 ? -23.500 -3.366 -43.384 1.00 56.75 283 ARG A N 1
ATOM 2255 C CA . ARG A 1 283 ? -22.926 -2.950 -42.083 1.00 56.75 283 ARG A CA 1
ATOM 2256 C C . ARG A 1 283 ? -22.567 -1.460 -41.999 1.00 56.75 283 ARG A C 1
ATOM 2258 O O . ARG A 1 283 ? -22.380 -0.958 -40.895 1.00 56.75 283 ARG A O 1
ATOM 2265 N N . ALA A 1 284 ? -22.441 -0.770 -43.134 1.00 58.78 284 ALA A N 1
ATOM 2266 C CA . ALA A 1 284 ? -22.204 0.673 -43.172 1.00 58.78 284 ALA A CA 1
ATOM 2267 C C . ALA A 1 284 ? -23.523 1.465 -43.151 1.00 58.78 284 ALA A C 1
ATOM 2269 O O . ALA A 1 284 ? -23.608 2.459 -42.436 1.00 58.78 284 ALA A O 1
ATOM 2270 N N . LYS A 1 285 ? -24.566 0.989 -43.851 1.00 58.97 285 LYS A N 1
ATOM 2271 C CA . LYS A 1 285 ? -25.914 1.586 -43.816 1.00 58.97 285 LYS A CA 1
ATOM 2272 C C . LYS A 1 285 ? -26.582 1.463 -42.445 1.00 58.97 285 LYS A C 1
ATOM 2274 O O . LYS A 1 285 ? -27.244 2.398 -42.016 1.00 58.97 285 LYS A O 1
ATOM 2279 N N . ASP A 1 286 ? -26.351 0.365 -41.730 1.00 58.69 286 ASP A N 1
ATOM 2280 C CA . ASP A 1 286 ? -26.977 0.136 -40.422 1.00 58.69 286 ASP A CA 1
ATOM 2281 C C . ASP A 1 286 ? -26.214 0.780 -39.246 1.00 58.69 286 ASP A C 1
ATOM 2283 O O . ASP A 1 286 ? -26.610 0.625 -38.096 1.00 58.69 286 ASP A O 1
ATOM 2287 N N . ARG A 1 287 ? -25.126 1.527 -39.497 1.00 60.41 287 ARG A N 1
ATOM 2288 C CA . ARG A 1 287 ? -24.328 2.154 -38.425 1.00 60.41 287 ARG A CA 1
ATOM 2289 C C . ARG A 1 287 ? -25.001 3.397 -37.815 1.00 60.41 287 ARG A C 1
ATOM 2291 O O . ARG A 1 287 ? -24.667 3.763 -36.695 1.00 60.41 287 ARG A O 1
ATOM 2298 N N . TYR A 1 288 ? -25.961 3.990 -38.530 1.00 57.94 288 TYR A N 1
ATOM 2299 C CA . TYR A 1 288 ? -26.791 5.118 -38.077 1.00 57.94 288 TYR A CA 1
ATOM 2300 C C . TYR A 1 288 ? -28.258 4.734 -37.844 1.00 57.94 288 TYR A C 1
ATOM 2302 O O . TYR A 1 288 ? -29.069 5.597 -37.527 1.00 57.94 288 TYR A O 1
ATOM 2310 N N . ARG A 1 289 ? -28.619 3.449 -37.987 1.00 56.75 289 ARG A N 1
ATOM 2311 C CA . ARG A 1 289 ? -29.953 2.975 -37.612 1.00 56.75 289 ARG A CA 1
ATOM 2312 C C . ARG A 1 289 ? -29.973 2.731 -36.107 1.00 56.75 289 ARG A C 1
ATOM 2314 O O . ARG A 1 289 ? -29.610 1.663 -35.628 1.00 56.75 289 ARG A O 1
ATOM 2321 N N . ASP A 1 290 ? -30.293 3.808 -35.409 1.00 52.34 290 ASP A N 1
ATOM 2322 C CA . ASP A 1 290 ? -30.889 3.894 -34.085 1.00 52.34 290 ASP A CA 1
ATOM 2323 C C . ASP A 1 290 ? -30.908 2.622 -33.228 1.00 52.34 290 ASP A C 1
ATOM 2325 O O . ASP A 1 290 ? -31.668 1.672 -33.428 1.00 52.34 290 ASP A O 1
ATOM 2329 N N . ARG A 1 291 ? -30.113 2.688 -32.160 1.00 53.19 291 ARG A N 1
ATOM 2330 C CA . ARG A 1 291 ? -30.133 1.776 -31.013 1.00 53.19 291 ARG A CA 1
ATOM 2331 C C . ARG A 1 291 ? -31.336 2.030 -30.083 1.00 53.19 291 ARG A C 1
ATOM 2333 O O . ARG A 1 291 ? -31.395 1.428 -29.020 1.00 53.19 291 ARG A O 1
ATOM 2340 N N . SER A 1 292 ? -32.268 2.906 -30.466 1.00 52.53 292 SER A N 1
ATOM 2341 C CA . SER A 1 292 ? -33.486 3.250 -29.716 1.00 52.53 292 SER A CA 1
ATOM 2342 C C . SER A 1 292 ? -34.678 2.327 -30.006 1.00 52.53 292 SER A C 1
ATOM 2344 O O . SER A 1 292 ? -35.672 2.396 -29.300 1.00 52.53 292 SER A O 1
ATOM 2346 N N . GLY A 1 293 ? -34.586 1.423 -30.991 1.00 52.03 293 GLY A N 1
ATOM 2347 C CA . GLY A 1 293 ? -35.675 0.494 -31.344 1.00 52.03 293 GLY A CA 1
ATOM 2348 C C . GLY A 1 293 ? -35.530 -0.941 -30.816 1.00 52.03 293 GLY A C 1
ATOM 2349 O O . GLY A 1 293 ? -36.277 -1.822 -31.239 1.00 52.03 293 GLY A O 1
ATOM 2350 N N . SER A 1 294 ? -34.542 -1.238 -29.961 1.00 50.00 294 SER A N 1
ATOM 2351 C CA . SER A 1 294 ? -34.343 -2.606 -29.448 1.00 50.00 294 SER A CA 1
ATOM 2352 C C . SER A 1 294 ? -35.246 -2.980 -28.271 1.00 50.00 294 SER A C 1
ATOM 2354 O O . SER A 1 294 ? -35.342 -4.167 -27.977 1.00 50.00 294 SER A O 1
ATOM 2356 N N . GLU A 1 295 ? -35.931 -2.023 -27.641 1.00 52.09 295 GLU A N 1
ATOM 2357 C CA . GLU A 1 295 ? -36.849 -2.310 -26.526 1.00 52.09 295 GLU A CA 1
ATOM 2358 C C . GLU A 1 295 ? -38.215 -2.841 -27.006 1.00 52.09 295 GLU A C 1
ATOM 2360 O O . GLU A 1 295 ? -38.805 -3.690 -26.349 1.00 52.09 295 GLU A O 1
ATOM 2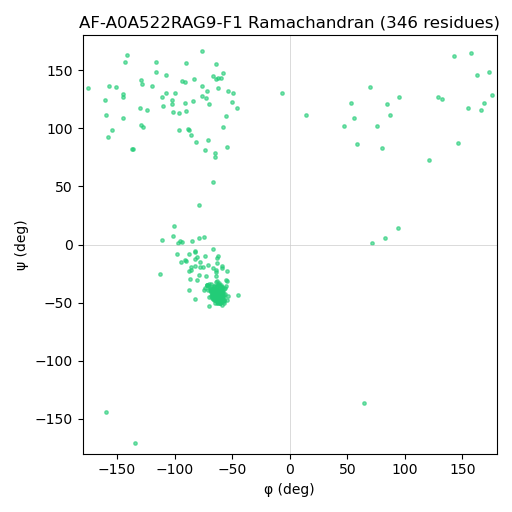365 N N . GLU A 1 296 ? -38.666 -2.511 -28.223 1.00 49.97 296 GLU A N 1
ATOM 2366 C CA . GLU A 1 296 ? -39.967 -2.988 -28.735 1.00 49.97 296 GLU A CA 1
ATOM 2367 C C . GLU A 1 296 ? -39.945 -4.424 -29.301 1.00 49.97 296 GLU A C 1
ATOM 2369 O O . GLU A 1 296 ? -40.989 -5.017 -29.581 1.00 49.97 296 GLU A O 1
ATOM 2374 N N . ARG A 1 297 ? -38.764 -5.035 -29.490 1.00 48.88 297 ARG A N 1
ATOM 2375 C CA . ARG A 1 297 ? -38.656 -6.380 -30.097 1.00 48.88 297 ARG A CA 1
ATOM 2376 C C . ARG A 1 297 ? -38.691 -7.542 -29.107 1.00 48.88 297 ARG A C 1
ATOM 2378 O O . ARG A 1 297 ? -38.889 -8.677 -29.554 1.00 48.88 297 ARG A O 1
ATOM 2385 N N . GLU A 1 298 ? -38.537 -7.296 -27.808 1.00 51.72 298 GLU A N 1
ATOM 2386 C CA . GLU A 1 298 ? -38.656 -8.351 -26.789 1.00 51.72 298 GLU A CA 1
ATOM 2387 C C . GLU A 1 298 ? -40.100 -8.554 -26.298 1.00 51.72 298 GLU A C 1
ATOM 2389 O O . GLU A 1 298 ? -40.463 -9.676 -25.944 1.00 51.72 298 GLU A O 1
ATOM 2394 N N . GLU A 1 299 ? -40.983 -7.560 -26.428 1.00 50.25 299 GLU A N 1
ATOM 2395 C CA . GLU A 1 299 ? -42.390 -7.682 -26.003 1.00 50.25 299 GLU A CA 1
ATOM 2396 C C . GLU A 1 299 ? -43.277 -8.481 -26.987 1.00 50.25 299 GLU A C 1
ATOM 2398 O O . GLU A 1 299 ? -44.342 -8.986 -26.627 1.00 50.25 299 GLU A O 1
ATOM 2403 N N . GLY A 1 300 ? -42.810 -8.714 -28.219 1.00 48.25 300 GLY A N 1
ATOM 2404 C CA . GLY A 1 300 ? -43.545 -9.464 -29.250 1.00 48.25 300 GLY A CA 1
ATOM 2405 C C . GLY A 1 300 ? -43.443 -10.996 -29.175 1.00 48.25 300 GLY A C 1
ATOM 2406 O O . GLY A 1 300 ? -44.104 -11.691 -29.950 1.00 48.25 300 GLY A O 1
ATOM 2407 N N . ARG A 1 301 ? -42.630 -11.566 -28.271 1.00 48.94 301 ARG A N 1
ATOM 2408 C CA . ARG A 1 301 ? -42.442 -13.033 -28.143 1.00 48.94 301 ARG A CA 1
ATOM 2409 C C . ARG A 1 301 ? -43.240 -13.676 -27.000 1.00 48.94 301 ARG A C 1
ATOM 2411 O O . ARG A 1 301 ? -42.982 -14.823 -26.652 1.00 48.94 301 ARG A O 1
ATOM 2418 N N . GLY A 1 302 ? -44.240 -12.978 -26.459 1.00 47.09 302 GLY A N 1
ATOM 2419 C CA . GLY A 1 302 ? -45.073 -13.446 -25.342 1.00 47.09 302 GLY A CA 1
ATOM 2420 C C . GLY A 1 302 ? -46.407 -14.116 -25.701 1.00 47.09 302 GLY A C 1
ATOM 2421 O O . GLY A 1 302 ? -47.170 -14.443 -24.797 1.00 47.09 302 GLY A O 1
ATOM 2422 N N . ARG A 1 303 ? -46.753 -14.322 -26.983 1.00 51.69 303 ARG A N 1
ATOM 2423 C CA . ARG A 1 303 ? -48.054 -14.915 -27.366 1.00 51.69 303 ARG A CA 1
ATOM 2424 C C . ARG A 1 303 ? -47.934 -15.976 -28.462 1.00 51.69 303 ARG A C 1
ATOM 2426 O O . ARG A 1 303 ? -48.221 -15.727 -29.629 1.00 51.69 303 ARG A O 1
ATOM 2433 N N . ARG A 1 304 ? -47.584 -17.205 -28.074 1.00 46.25 304 ARG A N 1
ATOM 2434 C CA . ARG A 1 304 ? -48.025 -18.417 -28.787 1.00 46.25 304 ARG A CA 1
ATOM 2435 C C . ARG A 1 304 ? -48.747 -19.340 -27.807 1.00 46.25 304 ARG A C 1
ATOM 2437 O O . ARG A 1 304 ? -48.174 -19.806 -26.832 1.00 46.25 304 ARG A O 1
ATOM 2444 N N . SER A 1 305 ? -50.034 -19.525 -28.088 1.00 44.69 305 SER A N 1
ATOM 2445 C CA . SER A 1 305 ? -51.012 -20.330 -27.354 1.00 44.69 305 SER A CA 1
ATOM 2446 C C . SER A 1 305 ? -50.607 -21.809 -27.234 1.00 44.69 305 SER A C 1
ATOM 2448 O O . SER A 1 305 ? -50.067 -22.359 -28.196 1.00 44.69 305 SER A O 1
ATOM 2450 N N . PRO A 1 306 ? -50.967 -22.494 -26.131 1.00 51.47 306 PRO A N 1
ATOM 2451 C CA . PRO A 1 306 ? -50.837 -23.939 -25.995 1.00 51.47 306 PRO A CA 1
ATOM 2452 C C . PRO A 1 306 ? -52.058 -24.642 -26.613 1.00 51.47 306 PRO A C 1
ATOM 2454 O O . PRO A 1 306 ? -53.197 -24.376 -26.230 1.00 51.47 306 PRO A O 1
ATOM 2457 N N . ARG A 1 307 ? -51.846 -25.553 -27.570 1.00 44.03 307 ARG A N 1
ATOM 2458 C CA . ARG A 1 307 ? -52.857 -26.526 -28.023 1.00 44.03 307 ARG A CA 1
ATOM 2459 C C . ARG A 1 307 ? -52.188 -27.856 -28.385 1.00 44.03 307 ARG A C 1
ATOM 2461 O O . ARG A 1 307 ? -51.257 -27.867 -29.179 1.00 44.03 307 ARG A O 1
ATOM 2468 N N . GLY A 1 308 ? -52.723 -28.950 -27.831 1.00 38.28 308 GLY A N 1
ATOM 2469 C CA . GLY A 1 308 ? -52.396 -30.347 -28.169 1.00 38.28 308 GLY A CA 1
ATOM 2470 C C . GLY A 1 308 ? -51.869 -31.138 -26.966 1.00 38.28 308 GLY A C 1
ATOM 2471 O O . GLY A 1 308 ? -50.668 -31.226 -26.770 1.00 38.28 308 GLY A O 1
ATOM 2472 N N . LYS A 1 309 ? -52.710 -31.506 -25.990 1.00 40.25 309 LYS A N 1
ATOM 2473 C CA . LYS A 1 309 ? -53.399 -32.813 -25.870 1.00 40.25 309 LYS A CA 1
ATOM 2474 C C . LYS A 1 309 ? -52.505 -34.058 -26.069 1.00 40.25 309 LYS A C 1
ATOM 2476 O O . LYS A 1 309 ? -52.251 -34.478 -27.188 1.00 40.25 309 LYS A O 1
ATOM 2481 N N . THR A 1 310 ? -52.165 -34.653 -24.918 1.00 43.12 310 THR A N 1
ATOM 2482 C CA . THR A 1 310 ? -52.251 -36.084 -24.548 1.00 43.12 310 THR A CA 1
ATOM 2483 C C . THR A 1 310 ? -51.603 -37.147 -25.441 1.00 43.12 310 THR A C 1
ATOM 2485 O O . THR A 1 310 ? -52.101 -37.418 -26.530 1.00 43.12 310 THR A O 1
ATOM 2488 N N . ARG A 1 311 ? -50.684 -37.929 -24.850 1.00 39.81 311 ARG A N 1
ATOM 2489 C CA . ARG A 1 311 ? -50.826 -39.396 -24.746 1.00 39.81 311 ARG A CA 1
ATOM 2490 C C . ARG A 1 311 ? -49.931 -39.986 -23.643 1.00 39.81 311 ARG A C 1
ATOM 2492 O O . ARG A 1 311 ? -48.730 -39.763 -23.615 1.00 39.81 311 ARG A O 1
ATOM 2499 N N . TYR A 1 312 ? -50.611 -40.692 -22.743 1.00 38.91 312 TYR A N 1
ATOM 2500 C CA . TYR A 1 312 ? -50.209 -41.762 -21.831 1.00 38.91 312 TYR A CA 1
ATOM 2501 C C . TYR A 1 312 ? -48.789 -42.343 -21.948 1.00 38.91 312 TYR A C 1
ATOM 2503 O O . TYR A 1 312 ? -48.416 -42.863 -22.994 1.00 38.91 312 TYR A O 1
ATOM 2511 N N . ALA A 1 313 ? -48.105 -42.422 -20.804 1.00 41.00 313 ALA A N 1
ATOM 2512 C CA . ALA A 1 313 ? -47.412 -43.635 -20.370 1.00 41.00 313 ALA A CA 1
ATOM 2513 C C . ALA A 1 313 ? -47.294 -43.617 -18.837 1.00 41.00 313 ALA A C 1
ATOM 2515 O O . ALA A 1 313 ? -46.438 -42.952 -18.257 1.00 41.00 313 ALA A O 1
ATOM 2516 N N . GLU A 1 314 ? -48.216 -44.329 -18.196 1.00 44.34 314 GLU A N 1
ATOM 2517 C CA . GLU A 1 314 ? -48.082 -44.807 -16.825 1.00 44.34 314 GLU A CA 1
ATOM 2518 C C . GLU A 1 314 ? -46.893 -45.768 -16.711 1.00 44.34 314 GLU A C 1
ATOM 2520 O O . GLU A 1 314 ? -46.651 -46.566 -17.618 1.00 44.34 314 GLU A O 1
ATOM 2525 N N . LYS A 1 315 ? -46.195 -45.679 -15.574 1.00 43.97 315 LYS A N 1
ATOM 2526 C CA . LYS A 1 315 ? -45.364 -46.676 -14.861 1.00 43.97 315 LYS A CA 1
ATOM 2527 C C . LYS A 1 315 ? -44.365 -45.854 -14.047 1.00 43.97 315 LYS A C 1
ATOM 2529 O O . LYS A 1 315 ? -43.579 -45.111 -14.608 1.00 43.97 315 LYS A O 1
ATOM 2534 N N . GLY A 1 316 ? -44.313 -45.871 -12.731 1.00 36.28 316 GLY A N 1
ATOM 2535 C CA . GLY A 1 316 ? -44.941 -46.690 -11.713 1.00 36.28 316 GLY A CA 1
ATOM 2536 C C . GLY A 1 316 ? -44.142 -46.359 -10.457 1.00 36.28 316 GLY A C 1
ATOM 2537 O O . GLY A 1 316 ? -42.927 -46.531 -10.421 1.00 36.28 316 GLY A O 1
ATOM 2538 N N . THR A 1 317 ? -44.794 -45.769 -9.468 1.00 41.12 317 THR A N 1
ATOM 2539 C CA . THR A 1 317 ? -44.224 -45.514 -8.149 1.00 41.12 317 THR A CA 1
ATOM 2540 C C . THR A 1 317 ? -44.180 -46.810 -7.348 1.00 41.12 317 THR A C 1
ATOM 2542 O O . THR A 1 317 ? -45.181 -47.523 -7.318 1.00 41.12 317 THR A O 1
ATOM 2545 N N . ARG A 1 318 ? -43.050 -47.039 -6.653 1.00 44.19 318 ARG A N 1
ATOM 2546 C CA . ARG A 1 318 ? -42.859 -47.639 -5.301 1.00 44.19 318 ARG A CA 1
ATOM 2547 C C . ARG A 1 318 ? -41.597 -48.534 -5.242 1.00 44.19 318 ARG A C 1
ATOM 2549 O O . ARG A 1 318 ? -41.186 -49.042 -6.276 1.00 44.19 318 ARG A O 1
ATOM 2556 N N . PRO A 1 319 ? -41.064 -48.861 -4.047 1.00 50.09 319 PRO A N 1
ATOM 2557 C CA . PRO A 1 319 ? -40.677 -47.983 -2.942 1.00 50.09 319 PRO A CA 1
ATOM 2558 C C . PRO A 1 319 ? -39.283 -48.378 -2.377 1.00 50.09 319 PRO A C 1
ATOM 2560 O O . PRO A 1 319 ? -38.560 -49.193 -2.939 1.00 50.09 319 PRO A O 1
ATOM 2563 N N . ALA A 1 320 ? -38.920 -47.774 -1.247 1.00 46.50 320 ALA A N 1
ATOM 2564 C CA . ALA A 1 320 ? -37.689 -47.979 -0.491 1.00 46.50 320 ALA A CA 1
ATOM 2565 C C . ALA A 1 320 ? -37.498 -49.387 0.120 1.00 46.50 320 ALA A C 1
ATOM 2567 O O . ALA A 1 320 ? -38.432 -49.952 0.681 1.00 46.50 320 ALA A O 1
ATOM 2568 N N . ALA A 1 321 ? -36.247 -49.855 0.098 1.00 40.75 321 ALA A N 1
ATOM 2569 C CA . ALA A 1 321 ? -35.521 -50.711 1.055 1.00 40.75 321 ALA A CA 1
ATOM 2570 C C . ALA A 1 321 ? -34.076 -50.773 0.500 1.00 40.75 321 ALA A C 1
ATOM 2572 O O . ALA A 1 321 ? -33.911 -50.866 -0.708 1.00 40.75 321 ALA A O 1
ATOM 2573 N N . GLY A 1 322 ? -32.959 -50.633 1.204 1.00 38.66 322 GLY A N 1
ATOM 2574 C CA . GLY A 1 322 ? -32.624 -50.910 2.587 1.00 38.66 322 GLY A CA 1
ATOM 2575 C C . GLY A 1 322 ? -31.340 -51.760 2.576 1.00 38.66 322 GLY A C 1
ATOM 2576 O O . GLY A 1 322 ? -31.330 -52.817 1.963 1.00 38.66 322 GLY A O 1
ATOM 2577 N N . VAL A 1 323 ? -30.325 -51.309 3.327 1.00 40.47 323 VAL A N 1
ATOM 2578 C CA . VAL A 1 323 ? -29.268 -52.115 3.985 1.00 40.47 323 VAL A CA 1
ATOM 2579 C C . VAL A 1 323 ? -27.902 -52.331 3.286 1.00 40.47 323 VAL A C 1
ATOM 2581 O O . VAL A 1 323 ? -27.798 -52.887 2.203 1.00 40.47 323 VAL A O 1
ATOM 2584 N N . ALA A 1 324 ? -26.869 -51.982 4.082 1.00 39.62 324 ALA A N 1
ATOM 2585 C CA . ALA A 1 324 ? -25.461 -52.424 4.126 1.00 39.62 324 ALA A CA 1
ATOM 2586 C C . ALA A 1 324 ? -24.526 -52.004 2.975 1.00 39.62 324 ALA A C 1
ATOM 2588 O O . ALA A 1 324 ? -24.854 -52.120 1.810 1.00 39.62 324 ALA A O 1
ATOM 2589 N N . GLY A 1 325 ? -23.293 -51.547 3.196 1.00 36.06 325 GLY A N 1
ATOM 2590 C CA . GLY A 1 325 ? -22.416 -51.528 4.367 1.00 36.06 325 GLY A CA 1
ATOM 2591 C C . GLY A 1 325 ? -20.961 -51.405 3.868 1.00 36.06 325 GLY A C 1
ATOM 2592 O O . GLY A 1 325 ? -20.702 -51.687 2.701 1.00 36.06 325 GLY A O 1
ATOM 2593 N N . ARG A 1 326 ? -20.026 -51.063 4.772 1.00 42.12 326 ARG A N 1
ATOM 2594 C CA . ARG A 1 326 ? -18.574 -50.778 4.579 1.00 42.12 326 ARG A CA 1
ATOM 2595 C C . ARG A 1 326 ? -18.297 -49.326 4.166 1.00 42.12 326 ARG A C 1
ATOM 2597 O O . ARG A 1 326 ? -18.764 -48.877 3.137 1.00 42.12 326 ARG A O 1
ATOM 2604 N N . GLY A 1 327 ? -17.533 -48.510 4.880 1.00 37.94 327 GLY A N 1
ATOM 2605 C CA . GLY A 1 327 ? -16.678 -48.664 6.058 1.00 37.94 327 GLY A CA 1
ATOM 2606 C C . GLY A 1 327 ? -15.758 -47.422 6.095 1.00 37.94 327 GLY A C 1
ATOM 2607 O O . GLY A 1 327 ? -15.439 -46.900 5.026 1.00 37.94 327 GLY A O 1
ATOM 2608 N N . PRO A 1 328 ? -15.379 -46.885 7.268 1.00 51.09 328 PRO A N 1
ATOM 2609 C CA . PRO A 1 328 ? -14.722 -45.581 7.377 1.00 51.09 328 PRO A CA 1
ATOM 2610 C C . PRO A 1 328 ? -13.190 -45.691 7.323 1.00 51.09 328 PRO A C 1
ATOM 2612 O O . PRO A 1 328 ? -12.603 -46.544 7.982 1.00 51.09 328 PRO A O 1
ATOM 2615 N N . ALA A 1 329 ? -12.527 -44.768 6.622 1.00 42.66 329 ALA A N 1
ATOM 2616 C CA . ALA A 1 329 ? -11.086 -44.559 6.755 1.00 42.66 329 ALA A CA 1
ATOM 2617 C C . ALA A 1 329 ? -10.813 -43.542 7.881 1.00 42.66 329 ALA A C 1
ATOM 2619 O O . ALA A 1 329 ? -10.937 -42.330 7.701 1.00 42.66 329 ALA A O 1
ATOM 2620 N N . ARG A 1 330 ? -10.467 -44.059 9.065 1.00 45.62 330 ARG A N 1
ATOM 2621 C CA . ARG A 1 330 ? -9.774 -43.353 10.155 1.00 45.62 330 ARG A CA 1
ATOM 2622 C C . ARG A 1 330 ? -8.564 -44.194 10.577 1.00 45.62 330 ARG A C 1
ATOM 2624 O O . ARG A 1 330 ? -8.698 -45.401 10.739 1.00 45.62 330 ARG A O 1
ATOM 2631 N N . GLY A 1 331 ? -7.440 -43.522 10.814 1.00 38.91 331 GLY A N 1
ATOM 2632 C CA . GLY A 1 331 ? -6.159 -44.062 11.299 1.00 38.91 331 GLY A CA 1
ATOM 2633 C C . GLY A 1 331 ? -5.030 -43.522 10.415 1.00 38.91 331 GLY A C 1
ATOM 2634 O O . GLY A 1 331 ? -5.144 -43.617 9.202 1.00 38.91 331 GLY A O 1
ATOM 2635 N N . ALA A 1 332 ? -3.965 -42.878 10.889 1.00 43.12 332 ALA A N 1
ATOM 2636 C CA . ALA A 1 332 ? -3.271 -42.917 12.179 1.00 43.12 332 ALA A CA 1
ATOM 2637 C C . ALA A 1 332 ? -2.503 -41.573 12.358 1.00 43.12 332 ALA A C 1
ATOM 2639 O O . ALA A 1 332 ? -2.103 -40.973 11.363 1.00 43.12 332 ALA A O 1
ATOM 2640 N N . LEU A 1 333 ? -2.537 -40.929 13.537 1.00 41.34 333 LEU A N 1
ATOM 2641 C CA . LEU A 1 333 ? -1.515 -40.973 14.613 1.00 41.34 333 LEU A CA 1
ATOM 2642 C C . LEU A 1 333 ? -0.107 -40.576 14.120 1.00 41.34 333 LEU A C 1
ATOM 2644 O O . LEU A 1 333 ? 0.458 -41.233 13.259 1.00 41.34 333 LEU A O 1
ATOM 2648 N N . GLU A 1 334 ? 0.419 -39.408 14.495 1.00 41.00 334 GLU A N 1
ATOM 2649 C CA . GLU A 1 334 ? 1.008 -39.081 15.812 1.00 41.00 334 GLU A CA 1
ATOM 2650 C C . GLU A 1 334 ? 2.410 -39.693 15.990 1.00 41.00 334 GLU A C 1
ATOM 2652 O O . GLU A 1 334 ? 2.549 -40.883 16.247 1.00 41.00 334 GLU A O 1
ATOM 2657 N N . GLN A 1 335 ? 3.430 -38.841 15.819 1.00 43.12 335 GLN A N 1
ATOM 2658 C CA . GLN A 1 335 ? 4.821 -38.874 16.317 1.00 43.12 335 GLN A CA 1
ATOM 2659 C C . GLN A 1 335 ? 5.503 -37.643 15.664 1.00 43.12 335 GLN A C 1
ATOM 2661 O O . GLN A 1 335 ? 5.352 -37.438 14.470 1.00 43.12 335 GLN A O 1
ATOM 2666 N N . ALA A 1 336 ? 6.193 -36.712 16.318 1.00 40.38 336 ALA A N 1
ATOM 2667 C CA . ALA A 1 336 ? 6.915 -36.766 17.568 1.00 40.38 336 ALA A CA 1
ATOM 2668 C C . ALA A 1 336 ? 6.924 -35.389 18.259 1.00 40.38 336 ALA A C 1
ATOM 2670 O O . ALA A 1 336 ? 7.223 -34.357 17.660 1.00 40.38 336 ALA A O 1
ATOM 2671 N N . SER A 1 337 ? 6.672 -35.405 19.563 1.00 43.12 337 SER A N 1
ATOM 2672 C CA . SER A 1 337 ? 7.165 -34.417 20.517 1.00 43.12 337 SER A CA 1
ATOM 2673 C C . SER A 1 337 ? 8.344 -35.041 21.261 1.00 43.12 337 SER A C 1
ATOM 2675 O O . SER A 1 337 ? 8.146 -36.104 21.851 1.00 43.12 337 SER A O 1
ATOM 2677 N N . ARG A 1 338 ? 9.523 -34.402 21.265 1.00 41.97 338 ARG A N 1
ATOM 2678 C CA . ARG A 1 338 ? 10.529 -34.389 22.356 1.00 41.97 338 ARG A CA 1
ATOM 2679 C C . ARG A 1 338 ? 11.815 -33.690 21.892 1.00 41.97 338 ARG A C 1
ATOM 2681 O O . ARG A 1 338 ? 12.192 -33.826 20.737 1.00 41.97 338 ARG A O 1
ATOM 2688 N N . SER A 1 339 ? 12.490 -33.037 22.849 1.00 41.81 339 SER A N 1
ATOM 2689 C CA . SER A 1 339 ? 13.786 -32.326 22.759 1.00 41.81 339 SER A CA 1
ATOM 2690 C C . SER A 1 339 ? 13.653 -30.852 22.318 1.00 41.81 339 SER A C 1
ATOM 2692 O O . SER A 1 339 ? 13.227 -30.596 21.206 1.00 41.81 339 SER A O 1
ATOM 2694 N N . CYS A 1 340 ? 13.894 -29.791 23.102 1.00 40.62 340 CYS A N 1
ATOM 2695 C CA . CYS A 1 340 ? 14.674 -29.606 24.325 1.00 40.62 340 CYS A CA 1
ATOM 2696 C C . CYS A 1 340 ? 14.000 -28.576 25.260 1.00 40.62 340 CYS A C 1
ATOM 2698 O O . CYS A 1 340 ? 13.765 -27.430 24.878 1.00 40.62 340 CYS A O 1
ATOM 2700 N N . ARG A 1 341 ? 13.770 -28.954 26.522 1.00 44.84 341 ARG A N 1
ATOM 2701 C CA . ARG A 1 341 ? 13.853 -28.043 27.673 1.00 44.84 341 ARG A CA 1
ATOM 2702 C C . ARG A 1 341 ? 15.121 -28.428 28.422 1.00 44.84 341 ARG A C 1
ATOM 2704 O O . ARG A 1 341 ? 15.273 -29.601 28.744 1.00 44.84 341 ARG A O 1
ATOM 2711 N N . GLY A 1 342 ? 15.965 -27.452 28.735 1.00 38.16 342 GLY A N 1
ATOM 2712 C CA . GLY A 1 342 ? 17.028 -27.620 29.721 1.00 38.16 342 GLY A CA 1
ATOM 2713 C C . GLY A 1 342 ? 18.287 -26.839 29.387 1.00 38.16 342 GLY A C 1
ATOM 2714 O O . GLY A 1 342 ? 19.188 -27.400 28.787 1.00 38.16 342 GLY A O 1
ATOM 2715 N N . PHE A 1 343 ? 18.361 -25.578 29.819 1.00 44.31 343 PHE A N 1
ATOM 2716 C CA . PHE A 1 343 ? 19.597 -25.047 30.401 1.00 44.31 343 PHE A CA 1
ATOM 2717 C C . PHE A 1 343 ? 19.272 -23.831 31.284 1.00 44.31 343 PHE A C 1
ATOM 2719 O O . PHE A 1 343 ? 19.144 -22.704 30.819 1.00 44.31 343 PHE A O 1
ATOM 2726 N N . CYS A 1 344 ? 19.074 -24.107 32.574 1.00 46.50 344 CYS A N 1
ATOM 2727 C CA . CYS A 1 344 ? 19.181 -23.151 33.672 1.00 46.50 344 CYS A CA 1
ATOM 2728 C C . CYS A 1 344 ? 20.103 -23.793 34.719 1.00 46.50 344 CYS A C 1
ATOM 2730 O O . CYS A 1 344 ? 19.679 -24.690 35.442 1.00 46.50 344 CYS A O 1
ATOM 2732 N N . ALA A 1 345 ? 21.352 -23.338 34.759 1.00 53.97 345 ALA A N 1
ATOM 2733 C CA . ALA A 1 345 ? 22.330 -23.420 35.851 1.00 53.97 345 ALA A CA 1
ATOM 2734 C C . ALA A 1 345 ? 23.335 -22.294 35.523 1.00 53.97 345 ALA A C 1
ATOM 2736 O O . ALA A 1 345 ? 23.837 -22.260 34.407 1.00 53.97 345 ALA A O 1
ATOM 2737 N N . ARG A 1 346 ? 23.462 -21.186 36.262 1.00 53.97 346 ARG A N 1
ATOM 2738 C CA . ARG A 1 346 ? 23.878 -20.985 37.662 1.00 53.97 346 ARG A CA 1
ATOM 2739 C C . ARG A 1 346 ? 25.286 -21.521 37.942 1.00 53.97 346 ARG A C 1
ATOM 2741 O O . ARG A 1 346 ? 25.391 -22.633 38.434 1.00 53.97 346 ARG A O 1
ATOM 2748 N N . SER A 1 347 ? 26.305 -20.691 37.686 1.00 50.44 347 SER A N 1
ATOM 2749 C CA . SER A 1 347 ? 27.543 -20.533 38.485 1.00 50.44 347 SER A CA 1
ATOM 2750 C C . SER A 1 347 ? 28.571 -19.697 37.707 1.00 50.44 347 SER A C 1
ATOM 2752 O O . SER A 1 347 ? 28.948 -20.099 36.606 1.00 50.44 347 SER A O 1
ATOM 2754 N N . GLY A 1 348 ? 29.012 -18.572 38.281 1.00 51.16 348 GLY A N 1
ATOM 2755 C CA . GLY A 1 348 ? 29.994 -17.637 37.720 1.00 51.16 348 GLY A CA 1
ATOM 2756 C C . GLY A 1 348 ? 29.632 -16.208 38.066 1.00 51.16 348 GLY A C 1
ATOM 2757 O O . GLY A 1 348 ? 29.062 -15.551 37.171 1.00 51.16 348 GLY A O 1
#